Protein AF-A0A9X0GXD7-F1 (afdb_monomer)

pLDDT: mean 80.83, std 12.89, range [33.88, 95.25]

Mean predicted aligned error: 11.26 Å

Sequence (263 aa):
MSKICHYLRHIDLKAVYEQLQDYTPSWDFESPLANIQLQFRDNLAEYFDGIAEAVFDDLFGKGWEEFRPVDVAIEVGDFIENSLDELATKYAFEAGIFKEDPDEDTDADAGFLPRPDESVREVLDTFWNMTLTKTYDSADYWQLSGLLIYQYDYLCWLYDKGAFSEAFEMFEFIARTRCKIQNIISVGFDKKYSSAAASQRAKKAATQRHAPSNETKAKLLAEWDKDSGEYKSRADFCRVVGRISGIKERTLGEWIAKHEKSK

Organism: NCBI:txid264455

Foldseek 3Di:
DPQLAQLQLAFRQLQQLVQLVVDDPPDDCPRDRGLADSVCCVVLSVLLLVLLQLLCCLPPVDRSNVDRSSVSSNLSSLLLNLLQVQLLLVLCVQVVVDPDNDDPPDPPPSVLQDGSPDDLVSNLVSLVSSCVDVSLVVRALSSLSSVLSSLSSVLSVCVVVVVVVSNVSSVVSNVVSVVSNVVCVVVPCDPRRDSVVSNVSSVVSVCVVCVVVVVLLVVLLVCCVPCVVVAPHLLRSLVPVCVVSVHHSVVNSVSNVVVVVVD

Nearest PDB structures (foldseek):
  5hu6-assembly1_D  TM=1.612E-01  e=1.633E+00  Trypanosoma brucei brucei
  7ndo-assembly1_A  TM=1.989E-01  e=4.591E+00  Homo sapiens
  4x0j-assembly1_A  TM=1.600E-01  e=6.206E+00  Trypanosoma brucei brucei

Radius of gyration: 21.67 Å; Cα contacts (8 Å, |Δi|>4): 259; chains: 1; bounding box: 63×45×52 Å

Secondary structure (DSSP, 8-state):
---SSSS-SS--HHHHHHHGGG--TTT-TT---TT--GGGHHHHHHHHHHHHHHHHHHHHSS-GGGS-HHHHHHHHHHHHHHHHHHHHHHHHHHTTSSSS---TT-------SPPTTS-HHHHHHHHHHHTTSHHHHH--HHHHHHHHHHHHHHHHHHHHTT-HHHHHHHHHHHHHHHHHHHHHHHH---TTTSHHHHHHHHHHHHHHHTHHHHHHHHHHHHHHHHHGGGSSSHHHHHHHHHHHHT--HHHHHHHHHHHHHH-

Structure (mmCIF, N/CA/C/O backbone):
data_AF-A0A9X0GXD7-F1
#
_entry.id   AF-A0A9X0GXD7-F1
#
loop_
_atom_site.group_PDB
_atom_site.id
_atom_site.type_symbol
_atom_site.label_atom_id
_atom_site.label_alt_id
_atom_site.label_comp_id
_atom_site.label_asym_id
_atom_site.label_entity_id
_atom_site.label_seq_id
_atom_site.pdbx_PDB_ins_code
_atom_site.Cartn_x
_atom_site.Cartn_y
_atom_site.Cartn_z
_atom_site.occupancy
_atom_site.B_iso_or_equiv
_atom_site.auth_seq_id
_atom_site.auth_comp_id
_atom_site.auth_asym_id
_atom_site.auth_atom_id
_atom_site.pdbx_PDB_model_num
AT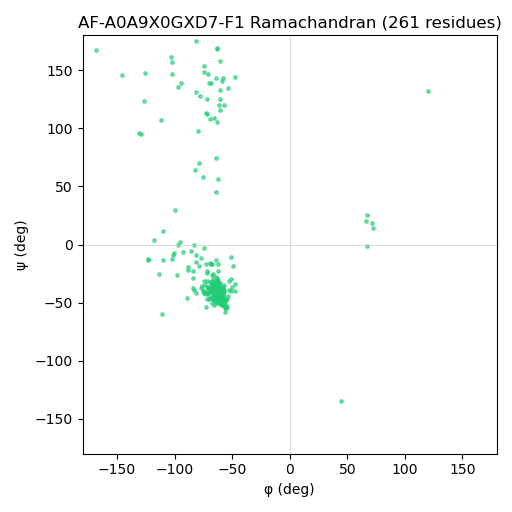OM 1 N N . MET A 1 1 ? -1.942 -19.552 -4.290 1.00 33.88 1 MET A N 1
ATOM 2 C CA . MET A 1 1 ? -1.532 -18.400 -5.117 1.00 33.88 1 MET A CA 1
ATOM 3 C C . MET A 1 1 ? -0.647 -17.533 -4.247 1.00 33.88 1 MET A C 1
ATOM 5 O O . MET A 1 1 ? -1.056 -17.255 -3.129 1.00 33.88 1 MET A O 1
ATOM 9 N N . SER A 1 2 ? 0.561 -17.193 -4.699 1.00 44.69 2 SER A N 1
ATOM 10 C CA . SER A 1 2 ? 1.332 -16.114 -4.066 1.00 44.69 2 SER A CA 1
ATOM 11 C C . SER A 1 2 ? 0.494 -14.843 -4.209 1.00 44.69 2 SER A C 1
ATOM 13 O O . SER A 1 2 ? -0.006 -14.564 -5.300 1.00 44.69 2 SER A O 1
ATOM 15 N N . LYS A 1 3 ? 0.210 -14.178 -3.087 1.00 63.19 3 LYS A N 1
ATOM 16 C CA . LYS A 1 3 ? -0.494 -12.897 -3.101 1.00 63.19 3 LYS A CA 1
ATOM 17 C C . LYS A 1 3 ? 0.445 -11.849 -3.688 1.00 63.19 3 LYS A C 1
ATOM 19 O O . LYS A 1 3 ? 1.630 -11.885 -3.383 1.00 63.19 3 LYS A O 1
ATOM 24 N N . ILE A 1 4 ? -0.096 -10.967 -4.526 1.00 80.38 4 ILE A N 1
ATOM 25 C CA . ILE A 1 4 ? 0.658 -9.865 -5.141 1.00 80.38 4 ILE A CA 1
ATOM 26 C C . ILE A 1 4 ? 1.118 -8.857 -4.081 1.00 80.38 4 ILE A C 1
ATOM 28 O O . ILE A 1 4 ? 2.198 -8.309 -4.209 1.00 80.38 4 ILE A O 1
ATOM 32 N N . CYS A 1 5 ? 0.315 -8.659 -3.034 1.00 84.00 5 CYS A N 1
ATOM 33 C CA . CYS A 1 5 ? 0.699 -7.937 -1.829 1.00 84.00 5 CYS A CA 1
ATOM 34 C C . CYS A 1 5 ? 0.422 -8.837 -0.616 1.00 84.00 5 CYS A C 1
ATOM 36 O O . CYS A 1 5 ? -0.710 -9.304 -0.444 1.00 84.00 5 CYS A O 1
ATOM 38 N N . HIS A 1 6 ? 1.426 -9.122 0.210 1.00 80.06 6 HIS A N 1
ATOM 39 C CA . HIS A 1 6 ? 1.310 -10.034 1.347 1.00 80.06 6 HIS A CA 1
ATOM 40 C C . HIS A 1 6 ? 0.488 -9.445 2.502 1.00 80.06 6 HIS A C 1
ATOM 42 O O . HIS A 1 6 ? -0.132 -10.209 3.249 1.00 80.06 6 HIS A O 1
ATOM 48 N N . TYR A 1 7 ? 0.409 -8.114 2.593 1.00 81.81 7 TYR A N 1
ATOM 49 C CA . TYR A 1 7 ? -0.438 -7.417 3.561 1.00 81.81 7 TYR A CA 1
ATOM 50 C C . TYR A 1 7 ? -1.925 -7.467 3.211 1.00 81.81 7 TYR A C 1
ATOM 52 O O . TYR A 1 7 ? -2.755 -7.574 4.114 1.00 81.81 7 TYR A O 1
ATOM 60 N N . LEU A 1 8 ? -2.289 -7.440 1.923 1.00 86.94 8 LEU A N 1
ATOM 61 C CA . LEU A 1 8 ? -3.698 -7.450 1.528 1.00 86.94 8 LEU A CA 1
ATOM 62 C C . LEU A 1 8 ? -4.316 -8.830 1.773 1.00 86.94 8 LEU A C 1
ATOM 64 O O . LEU A 1 8 ? -3.978 -9.856 1.163 1.00 86.94 8 LEU A O 1
ATOM 68 N N . ARG A 1 9 ? -5.240 -8.879 2.730 1.00 83.62 9 ARG A N 1
ATOM 69 C CA . ARG A 1 9 ? -5.941 -10.086 3.150 1.00 83.62 9 ARG A CA 1
ATOM 70 C C . ARG A 1 9 ? -7.100 -10.399 2.215 1.00 83.62 9 ARG A C 1
ATOM 72 O O . ARG A 1 9 ? -7.285 -11.580 1.901 1.00 83.62 9 ARG A O 1
ATOM 79 N N . HIS A 1 10 ? -7.843 -9.372 1.820 1.00 88.19 10 HIS A N 1
ATOM 80 C CA . HIS A 1 10 ? -9.121 -9.460 1.134 1.00 88.19 10 HIS A CA 1
ATOM 81 C C . HIS A 1 10 ? -9.016 -8.980 -0.312 1.00 88.19 10 HIS A C 1
ATOM 83 O O . HIS A 1 10 ? -9.270 -9.778 -1.206 1.00 88.19 10 HIS A O 1
ATOM 89 N N . ILE A 1 11 ? -8.631 -7.729 -0.544 1.00 91.75 11 ILE A N 1
ATOM 90 C CA . ILE A 1 11 ? -8.644 -7.045 -1.836 1.00 91.75 11 ILE A CA 1
ATOM 91 C C . ILE A 1 11 ? -7.737 -7.760 -2.844 1.00 91.75 11 ILE A C 1
ATOM 93 O O . ILE A 1 11 ? -6.526 -7.881 -2.649 1.00 91.75 11 ILE A O 1
ATOM 97 N N . ASP A 1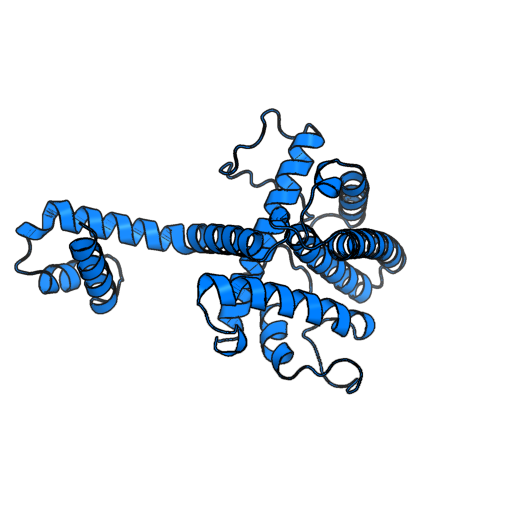 12 ? -8.325 -8.208 -3.955 1.00 90.88 12 ASP A N 1
ATOM 98 C CA . ASP A 1 12 ? -7.575 -8.731 -5.099 1.00 90.88 12 ASP A CA 1
ATOM 99 C C . ASP A 1 12 ? -7.024 -7.576 -5.942 1.00 90.88 12 ASP A C 1
ATOM 101 O O . ASP A 1 12 ? -7.716 -7.007 -6.787 1.00 90.88 12 ASP A O 1
ATOM 105 N N . LEU A 1 13 ? -5.751 -7.247 -5.718 1.00 91.31 13 LEU A N 1
ATOM 106 C CA . LEU A 1 13 ? -5.075 -6.140 -6.391 1.00 91.31 13 LEU A CA 1
ATOM 107 C C . LEU A 1 13 ? -4.991 -6.320 -7.915 1.00 91.31 13 LEU A C 1
ATOM 109 O O . LEU A 1 13 ? -5.041 -5.339 -8.652 1.00 91.31 13 LEU A O 1
ATOM 113 N N . LYS A 1 14 ? -4.921 -7.562 -8.416 1.00 91.56 14 LYS A N 1
ATOM 114 C CA . LYS A 1 14 ? -4.968 -7.812 -9.864 1.00 91.56 14 LYS A CA 1
ATOM 115 C C . LYS A 1 14 ? -6.340 -7.443 -10.412 1.00 91.56 14 LYS A C 1
ATOM 117 O O . LYS A 1 14 ? -6.421 -6.758 -11.426 1.00 91.56 14 LYS A O 1
ATOM 122 N N . ALA A 1 15 ? -7.398 -7.881 -9.731 1.00 92.56 15 ALA A N 1
ATOM 123 C CA . ALA A 1 15 ? -8.766 -7.569 -10.123 1.00 92.56 15 ALA A CA 1
ATOM 124 C C . ALA A 1 15 ? -9.070 -6.066 -10.023 1.00 92.56 15 ALA A C 1
ATOM 126 O O . ALA A 1 15 ? -9.827 -5.563 -10.847 1.00 92.56 15 ALA A O 1
ATOM 127 N N . VAL A 1 16 ? -8.461 -5.347 -9.067 1.00 94.75 16 VAL A N 1
ATOM 128 C CA . VAL A 1 16 ? -8.551 -3.878 -8.989 1.00 94.75 16 VAL A CA 1
ATOM 129 C C . VAL A 1 16 ? -8.076 -3.271 -10.303 1.00 94.75 16 VAL A C 1
ATOM 131 O O . VAL A 1 16 ? -8.864 -2.617 -10.972 1.00 94.75 16 VAL A O 1
ATOM 134 N N . TYR A 1 17 ? -6.842 -3.540 -10.732 1.00 93.88 17 TYR A N 1
ATOM 135 C CA . TYR A 1 17 ? -6.298 -2.927 -11.949 1.00 93.88 17 TYR A CA 1
ATOM 136 C C . TYR A 1 17 ? -6.891 -3.479 -13.253 1.00 93.88 17 TYR A C 1
ATOM 138 O O . TYR A 1 17 ? -6.780 -2.834 -14.289 1.00 93.88 17 TYR A O 1
ATOM 146 N N . GLU A 1 18 ? -7.545 -4.646 -13.230 1.00 92.56 18 GLU A N 1
ATOM 147 C CA . GLU A 1 18 ? -8.347 -5.130 -14.365 1.00 92.56 18 GLU A CA 1
ATOM 148 C C . GLU A 1 18 ? -9.656 -4.348 -14.539 1.00 92.56 18 GLU A C 1
ATOM 150 O O . GLU A 1 18 ? -10.217 -4.361 -15.630 1.00 92.56 18 GLU A O 1
ATOM 155 N N . GLN A 1 19 ? -10.151 -3.706 -13.478 1.00 93.06 19 GLN A N 1
ATOM 156 C CA . GLN A 1 19 ? -11.463 -3.050 -13.446 1.00 93.06 19 GLN A CA 1
ATOM 157 C C . GLN A 1 19 ? -11.364 -1.525 -13.319 1.00 93.06 19 GLN A C 1
ATOM 159 O O . GLN A 1 19 ? -12.269 -0.822 -13.753 1.00 93.06 19 GLN A O 1
ATOM 164 N N . LEU A 1 20 ? -10.271 -1.007 -12.751 1.00 91.56 20 LEU A N 1
ATOM 165 C CA . LEU A 1 20 ? -10.115 0.402 -12.387 1.00 91.56 20 LEU A CA 1
ATOM 166 C C . LEU A 1 20 ? -10.185 1.348 -13.592 1.00 91.56 20 LEU A C 1
ATOM 168 O O . LEU A 1 20 ? -10.782 2.410 -13.481 1.00 91.56 20 LEU A O 1
ATOM 172 N N . GLN A 1 21 ? -9.640 0.958 -14.748 1.00 86.50 21 GLN A N 1
ATOM 173 C CA . GLN A 1 21 ? -9.645 1.800 -15.953 1.00 86.50 21 GLN A CA 1
ATOM 174 C C . GLN A 1 21 ? -11.063 2.077 -16.482 1.00 86.50 21 GLN A C 1
ATOM 176 O O . GLN A 1 21 ? -11.338 3.163 -16.989 1.00 86.50 21 GLN A O 1
ATOM 181 N N . ASP A 1 22 ? -11.960 1.102 -16.342 1.00 86.69 22 ASP A N 1
ATOM 182 C CA . ASP A 1 22 ? -13.361 1.205 -16.760 1.00 86.69 22 ASP A CA 1
ATOM 183 C C . ASP A 1 22 ? -14.285 1.594 -15.586 1.00 86.69 22 ASP A C 1
ATOM 185 O O . ASP A 1 22 ? -15.505 1.721 -15.747 1.00 86.69 22 ASP A O 1
ATOM 189 N N . TYR A 1 23 ? -13.725 1.779 -14.386 1.00 85.56 23 TYR A N 1
ATOM 190 C CA . TYR A 1 23 ? -14.486 2.102 -13.190 1.00 85.56 23 TYR A CA 1
ATOM 191 C C . TYR A 1 23 ? -15.003 3.538 -13.264 1.00 85.56 23 TYR A C 1
ATOM 193 O O . TYR A 1 23 ? -14.245 4.492 -13.422 1.00 85.56 23 TYR A O 1
ATOM 201 N N . THR A 1 24 ? -16.318 3.704 -13.112 1.00 77.19 24 THR A N 1
ATOM 202 C CA . THR A 1 24 ? -16.956 5.024 -13.104 1.00 77.19 24 THR A CA 1
ATOM 203 C C . THR A 1 24 ? -17.489 5.324 -11.700 1.00 77.19 24 THR A C 1
ATOM 205 O O . THR A 1 24 ? -18.508 4.746 -11.307 1.00 77.19 24 THR A O 1
ATOM 208 N N . PRO A 1 25 ? -16.849 6.233 -10.938 1.00 71.00 25 PRO A N 1
ATOM 209 C CA . PRO A 1 25 ? -17.299 6.588 -9.597 1.00 71.00 25 PRO A CA 1
ATOM 210 C C . PRO A 1 25 ? -18.730 7.134 -9.615 1.00 71.00 25 PRO A C 1
ATOM 212 O O . PRO A 1 25 ? -19.084 7.932 -10.483 1.00 71.00 25 PRO A O 1
ATOM 215 N N . SER A 1 26 ? -19.544 6.779 -8.622 1.00 61.34 26 SER A N 1
ATOM 216 C CA . SER A 1 26 ? -20.851 7.391 -8.297 1.00 61.34 26 SER A CA 1
ATOM 217 C C . SER A 1 26 ? -22.058 7.255 -9.257 1.00 61.34 26 SER A C 1
ATOM 219 O O . SER A 1 26 ? -23.140 7.709 -8.878 1.00 61.34 26 SER A O 1
ATOM 221 N N . TRP A 1 27 ? -21.960 6.607 -10.428 1.00 55.47 27 TRP A N 1
ATOM 222 C CA . TRP A 1 27 ? -23.105 6.503 -11.371 1.00 55.47 27 TRP A CA 1
ATOM 223 C C . TRP A 1 27 ? -23.532 5.083 -11.754 1.00 55.47 27 TRP A C 1
ATOM 225 O O . TRP A 1 27 ? -24.636 4.912 -12.271 1.00 55.47 27 TRP A O 1
ATOM 235 N N . ASP A 1 28 ? -22.717 4.070 -11.460 1.00 62.47 28 ASP A N 1
ATOM 236 C CA . ASP A 1 28 ? -23.016 2.680 -11.795 1.00 62.47 28 ASP A CA 1
ATOM 237 C C . ASP A 1 28 ? -22.811 1.764 -10.581 1.00 62.47 28 ASP A C 1
ATOM 239 O O . ASP A 1 28 ? -21.704 1.320 -10.279 1.00 62.47 28 ASP A O 1
ATOM 243 N N . PHE A 1 29 ? -23.903 1.479 -9.864 1.00 64.50 29 PHE A N 1
ATOM 244 C CA . PHE A 1 29 ? -23.905 0.549 -8.729 1.00 64.50 29 PHE A CA 1
ATOM 245 C C . PHE A 1 29 ? -23.534 -0.888 -9.131 1.00 64.50 29 PHE A C 1
ATOM 247 O O . PHE A 1 29 ? -23.220 -1.701 -8.255 1.00 64.50 29 PHE A O 1
ATOM 254 N N . GLU A 1 30 ? -23.587 -1.209 -10.427 1.00 68.62 30 GLU A N 1
ATOM 255 C CA . GLU A 1 30 ? -23.275 -2.532 -10.955 1.00 68.62 30 GLU A CA 1
ATOM 256 C C . GLU A 1 30 ? -21.790 -2.694 -11.279 1.00 68.62 30 GLU A C 1
ATOM 258 O O . GLU A 1 30 ? -21.315 -3.828 -11.254 1.00 68.62 30 GLU A O 1
ATOM 263 N N . SER A 1 31 ? -21.044 -1.599 -11.493 1.00 71.81 31 SER A N 1
ATOM 264 C CA . SER A 1 31 ? -19.612 -1.655 -11.801 1.00 71.81 31 SER A CA 1
ATOM 265 C C . SER A 1 31 ? -18.824 -2.210 -10.601 1.00 71.81 31 SER A C 1
ATOM 267 O O . SER A 1 31 ? -18.748 -1.566 -9.541 1.00 71.81 31 SER A O 1
ATOM 269 N N . PRO A 1 32 ? -18.290 -3.443 -10.692 1.00 79.94 32 PRO A N 1
ATOM 270 C CA . PRO A 1 32 ? -17.505 -4.018 -9.615 1.00 79.94 32 PRO A CA 1
ATOM 271 C C . PRO A 1 32 ? -16.123 -3.355 -9.570 1.00 79.94 32 PRO A C 1
ATOM 273 O O . PRO A 1 32 ? -15.574 -2.971 -10.597 1.00 79.94 32 PRO A O 1
ATOM 276 N N . LEU A 1 33 ? -15.555 -3.256 -8.367 1.00 87.19 33 LEU A N 1
ATOM 277 C CA . LEU A 1 33 ? -14.141 -2.944 -8.177 1.00 87.19 33 LEU A CA 1
ATOM 278 C C . LEU A 1 33 ? -13.550 -3.984 -7.224 1.00 87.19 33 LEU A C 1
ATOM 280 O O . LEU A 1 33 ? -13.711 -3.905 -6.005 1.00 87.19 33 LEU A O 1
ATOM 284 N N . ALA A 1 34 ? -12.949 -5.015 -7.808 1.00 87.56 34 ALA A N 1
ATOM 285 C CA . ALA A 1 34 ? -12.538 -6.250 -7.161 1.00 87.56 34 ALA A CA 1
ATOM 286 C C . ALA A 1 34 ? -13.630 -6.792 -6.212 1.00 87.56 34 ALA A C 1
ATOM 288 O O . ALA A 1 34 ? -14.817 -6.834 -6.542 1.00 87.56 34 ALA A O 1
ATOM 289 N N . ASN A 1 35 ? -13.226 -7.209 -5.016 1.00 88.06 35 ASN A N 1
ATOM 290 C CA . ASN A 1 35 ? -14.087 -7.609 -3.909 1.00 88.06 35 ASN A CA 1
ATOM 291 C C . ASN A 1 35 ? -14.254 -6.500 -2.854 1.00 88.06 35 ASN A C 1
ATOM 293 O O . ASN A 1 35 ? -14.476 -6.785 -1.681 1.00 88.06 35 ASN A O 1
ATOM 297 N N . ILE A 1 36 ? -14.170 -5.233 -3.265 1.00 90.88 36 ILE A N 1
ATOM 298 C CA . ILE A 1 36 ? -14.385 -4.081 -2.386 1.00 90.88 36 ILE A CA 1
ATOM 299 C C . ILE A 1 36 ? -15.892 -3.823 -2.245 1.00 90.88 36 ILE A C 1
ATOM 301 O O . ILE A 1 36 ? -16.630 -3.759 -3.243 1.00 90.88 36 ILE A O 1
ATOM 305 N N . GLN A 1 37 ? -16.373 -3.651 -1.008 1.00 87.69 37 GLN A N 1
ATOM 306 C CA . GLN A 1 37 ? -17.774 -3.303 -0.766 1.00 87.69 37 GLN A CA 1
ATOM 307 C C . GLN A 1 37 ? -18.105 -1.930 -1.356 1.00 87.69 37 GLN A C 1
ATOM 309 O O . GLN A 1 37 ? -17.305 -0.998 -1.299 1.00 87.69 37 GLN A O 1
ATOM 314 N N . LEU A 1 38 ? -19.322 -1.805 -1.894 1.00 86.62 38 LEU A N 1
ATOM 315 C CA . LEU A 1 38 ? -19.800 -0.631 -2.629 1.00 86.62 38 LEU A CA 1
ATOM 316 C C . LEU A 1 38 ? -19.507 0.701 -1.918 1.00 86.62 38 LEU A C 1
ATOM 318 O O . LEU A 1 38 ? -19.118 1.661 -2.571 1.00 86.62 38 LEU A O 1
ATOM 322 N N . GLN A 1 39 ? -19.650 0.759 -0.590 1.00 86.12 39 GLN A N 1
ATOM 323 C CA . GLN A 1 39 ? -19.475 1.996 0.181 1.00 86.12 39 GLN A CA 1
ATOM 324 C C . GLN A 1 39 ? -18.018 2.487 0.226 1.00 86.12 39 GLN A C 1
ATOM 326 O O . GLN A 1 39 ? -17.768 3.631 0.604 1.00 86.12 39 GLN A O 1
ATOM 331 N N . PHE A 1 40 ? -17.054 1.629 -0.117 1.00 89.00 40 PHE A N 1
ATOM 332 C CA . PHE A 1 40 ? -15.622 1.912 -0.008 1.00 89.00 40 PHE A CA 1
ATOM 333 C C . PHE A 1 40 ? -14.934 2.085 -1.365 1.00 89.00 40 PHE A C 1
ATOM 335 O O . PHE A 1 40 ? -13.815 2.593 -1.397 1.00 89.00 40 PHE A O 1
ATOM 342 N N . ARG A 1 41 ? -15.596 1.708 -2.470 1.00 89.69 41 ARG A N 1
ATOM 343 C CA . ARG A 1 41 ? -14.993 1.655 -3.812 1.00 89.69 41 ARG A CA 1
ATOM 344 C C . ARG A 1 41 ? -14.437 2.993 -4.268 1.00 89.69 41 ARG A C 1
ATOM 346 O O . ARG A 1 41 ? -13.264 3.040 -4.594 1.00 89.69 41 ARG A O 1
ATOM 353 N N . ASP A 1 42 ? -15.228 4.063 -4.214 1.00 88.31 42 ASP A N 1
ATOM 354 C CA . ASP A 1 42 ? -14.788 5.387 -4.682 1.00 88.31 42 ASP A CA 1
ATOM 355 C C . ASP A 1 42 ? -13.541 5.871 -3.934 1.00 88.31 42 ASP A C 1
ATOM 357 O O . ASP A 1 42 ? -12.593 6.352 -4.545 1.00 88.31 42 ASP A O 1
ATOM 361 N N . ASN A 1 43 ? -13.511 5.671 -2.613 1.00 87.88 43 ASN A N 1
ATOM 362 C CA . ASN A 1 43 ? -12.358 6.061 -1.808 1.00 87.88 43 ASN A CA 1
ATOM 363 C C . ASN A 1 43 ? -11.122 5.234 -2.174 1.00 87.88 43 ASN A C 1
ATOM 365 O O . ASN A 1 43 ? -10.045 5.787 -2.341 1.00 87.88 43 ASN A O 1
ATOM 369 N N . LEU A 1 44 ? -11.259 3.910 -2.273 1.00 92.12 44 LEU A N 1
ATOM 370 C CA . LEU A 1 44 ? -10.136 3.033 -2.597 1.00 92.12 44 LEU A CA 1
ATOM 371 C C . LEU A 1 44 ? -9.641 3.217 -4.034 1.00 92.12 44 LEU A C 1
ATOM 373 O O . LEU A 1 44 ? -8.43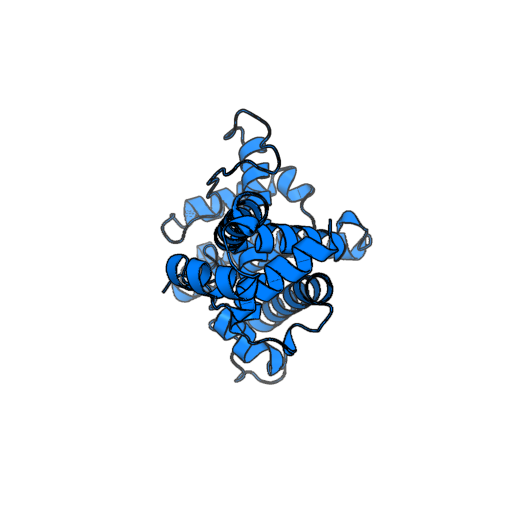5 3.164 -4.252 1.00 92.12 44 LEU A O 1
ATOM 377 N N . ALA A 1 45 ? -10.543 3.461 -4.987 1.00 92.56 45 ALA A N 1
ATOM 378 C CA . ALA A 1 45 ? -10.208 3.738 -6.379 1.00 92.56 45 ALA A CA 1
ATOM 379 C C . ALA A 1 45 ? -9.247 4.927 -6.486 1.00 92.56 45 ALA A C 1
ATOM 381 O O . ALA A 1 45 ? -8.208 4.800 -7.123 1.00 92.56 45 ALA A O 1
ATOM 382 N N . GLU A 1 46 ? -9.542 6.030 -5.788 1.00 90.81 46 GLU A N 1
ATOM 383 C CA . GLU A 1 46 ? -8.693 7.229 -5.764 1.00 90.81 46 GLU A CA 1
ATOM 384 C C . GLU A 1 46 ? -7.279 6.933 -5.231 1.00 90.81 46 GLU A C 1
ATOM 386 O O . GLU A 1 46 ? -6.291 7.382 -5.808 1.00 90.81 46 GLU A O 1
ATOM 391 N N . TYR A 1 47 ? -7.151 6.133 -4.165 1.00 92.50 47 TYR A N 1
ATOM 392 C CA . TYR A 1 47 ? -5.832 5.773 -3.628 1.00 92.50 47 TYR A CA 1
ATOM 393 C C . TYR A 1 47 ? -5.058 4.807 -4.531 1.00 92.50 47 TYR A C 1
ATOM 395 O O . TYR A 1 47 ? -3.841 4.946 -4.658 1.00 92.50 47 TYR A O 1
ATOM 403 N N . PHE A 1 48 ? -5.732 3.836 -5.156 1.00 94.69 48 PHE A N 1
ATOM 404 C CA . PHE A 1 48 ? -5.086 2.913 -6.092 1.00 94.69 48 PHE A CA 1
ATOM 405 C C . PHE A 1 48 ? -4.619 3.614 -7.365 1.0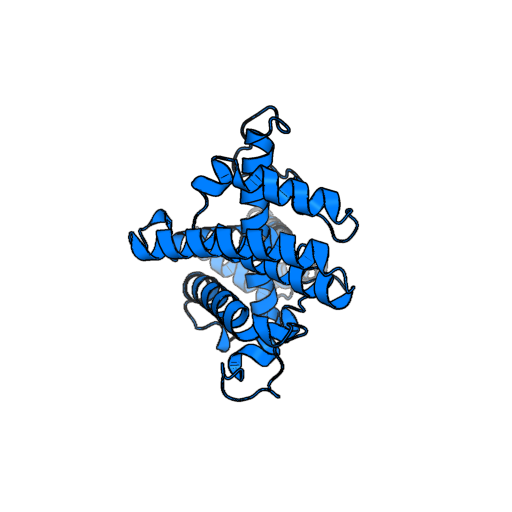0 94.69 48 PHE A C 1
ATOM 407 O O . PHE A 1 48 ? -3.522 3.312 -7.835 1.00 94.69 48 PHE A O 1
ATOM 414 N N . ASP A 1 49 ? -5.424 4.537 -7.889 1.00 92.75 49 ASP A N 1
ATOM 415 C CA . ASP A 1 49 ? -5.085 5.355 -9.050 1.00 92.75 49 ASP A CA 1
ATOM 416 C C . ASP A 1 49 ? -3.915 6.293 -8.729 1.00 92.75 49 ASP A C 1
ATOM 418 O O . ASP A 1 49 ? -2.875 6.226 -9.377 1.00 92.75 49 ASP A O 1
ATOM 422 N N . GLY A 1 50 ? -4.005 7.058 -7.634 1.00 90.25 50 GLY A N 1
ATOM 423 C CA . GLY A 1 50 ? -2.952 7.999 -7.247 1.00 90.25 50 GLY A CA 1
ATOM 424 C C . GLY A 1 50 ? -1.607 7.338 -6.921 1.00 90.25 50 GLY A C 1
ATOM 425 O O . GLY A 1 50 ? -0.553 7.902 -7.216 1.00 90.25 50 GLY A O 1
ATOM 426 N N . ILE A 1 51 ? -1.604 6.134 -6.330 1.00 92.06 51 ILE A N 1
ATOM 427 C CA . ILE A 1 51 ? -0.360 5.371 -6.142 1.00 92.06 51 ILE A CA 1
ATOM 428 C C . ILE A 1 51 ? 0.160 4.844 -7.483 1.00 92.06 51 ILE A C 1
ATOM 430 O O . ILE A 1 51 ? 1.363 4.926 -7.725 1.00 92.06 51 ILE A O 1
ATOM 434 N N . ALA A 1 52 ? -0.706 4.320 -8.354 1.00 92.12 52 ALA A N 1
ATOM 435 C CA . ALA A 1 52 ? -0.286 3.817 -9.659 1.00 92.12 52 ALA A CA 1
ATOM 436 C C . ALA A 1 52 ? 0.314 4.932 -10.528 1.00 92.12 52 ALA A C 1
ATOM 438 O O . ALA A 1 52 ? 1.403 4.744 -11.067 1.00 92.12 52 ALA A O 1
ATOM 439 N N . GLU A 1 53 ? -0.326 6.102 -10.586 1.00 90.25 53 GLU A N 1
ATOM 440 C CA . GLU A 1 53 ? 0.189 7.303 -11.254 1.00 90.25 53 GLU A CA 1
ATOM 441 C C . GLU A 1 53 ? 1.579 7.665 -10.713 1.00 90.25 53 GLU A C 1
ATOM 443 O O . GLU A 1 53 ? 2.553 7.701 -11.465 1.00 90.25 53 GLU A O 1
ATOM 448 N N . ALA A 1 54 ? 1.718 7.809 -9.391 1.00 86.12 54 ALA A N 1
ATOM 449 C CA . ALA A 1 54 ? 2.988 8.184 -8.772 1.00 86.12 54 ALA A CA 1
ATOM 450 C C . ALA A 1 54 ? 4.113 7.159 -8.995 1.00 86.12 54 ALA A C 1
ATOM 452 O O . ALA A 1 54 ? 5.279 7.529 -9.146 1.00 86.12 54 ALA A O 1
ATOM 453 N N . VAL A 1 55 ? 3.785 5.866 -9.003 1.00 86.69 55 VAL A N 1
ATOM 454 C CA . VAL A 1 55 ? 4.749 4.786 -9.238 1.00 86.69 55 VAL A CA 1
ATOM 455 C C . VAL A 1 55 ? 5.178 4.754 -10.706 1.00 86.69 55 VAL A C 1
ATOM 457 O O . VAL A 1 55 ? 6.375 4.672 -10.990 1.00 86.69 55 VAL A O 1
ATOM 460 N N . PHE A 1 56 ? 4.236 4.823 -11.648 1.00 86.25 56 PHE A N 1
ATOM 461 C CA . PHE A 1 56 ? 4.513 4.576 -13.063 1.00 86.25 56 PHE A CA 1
ATOM 462 C C . PHE A 1 56 ? 5.048 5.790 -13.818 1.00 86.25 56 PHE A C 1
ATOM 464 O O . PHE A 1 56 ? 5.975 5.625 -14.623 1.00 86.25 56 PHE A O 1
ATOM 471 N N . ASP A 1 57 ? 4.559 6.993 -13.517 1.00 82.62 57 ASP A N 1
ATOM 472 C CA . ASP A 1 57 ? 5.074 8.216 -14.134 1.00 82.62 57 ASP A CA 1
ATOM 473 C C . ASP A 1 57 ? 6.571 8.371 -13.855 1.00 82.62 57 ASP A C 1
ATOM 475 O O . ASP A 1 57 ? 7.363 8.633 -14.764 1.00 82.62 57 A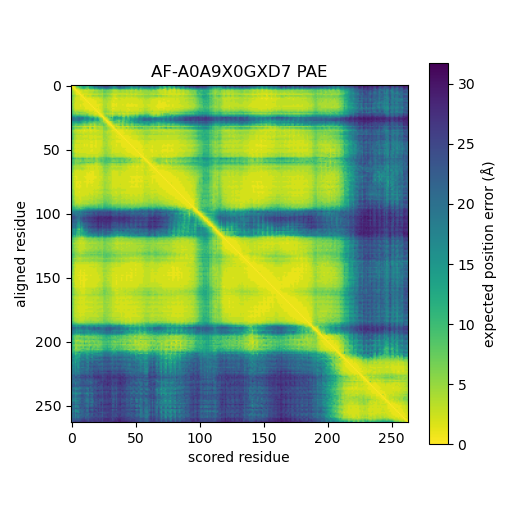SP A O 1
ATOM 479 N N . ASP A 1 58 ? 6.990 8.104 -12.618 1.00 72.25 58 ASP A N 1
ATOM 480 C CA . ASP A 1 58 ? 8.378 8.286 -12.208 1.00 72.25 58 ASP A CA 1
ATOM 481 C C . ASP A 1 58 ? 9.296 7.092 -12.540 1.00 72.25 58 ASP A C 1
ATOM 483 O O . ASP A 1 58 ? 10.508 7.283 -12.719 1.00 72.25 58 ASP A O 1
ATOM 487 N N . LEU A 1 59 ? 8.779 5.856 -12.601 1.00 73.06 59 LEU A N 1
ATOM 488 C CA . LEU A 1 59 ? 9.577 4.675 -12.968 1.00 73.06 59 LEU A CA 1
ATOM 489 C C . LEU A 1 59 ? 9.720 4.497 -14.481 1.00 73.06 59 LEU A C 1
ATOM 491 O O . LEU A 1 59 ? 10.794 4.106 -14.953 1.00 73.06 59 LEU A O 1
ATOM 495 N N . PHE A 1 60 ? 8.653 4.755 -15.238 1.00 74.75 60 PHE A N 1
ATOM 496 C CA . PHE A 1 60 ? 8.566 4.388 -16.651 1.00 74.75 60 PHE A CA 1
ATOM 497 C C . PHE A 1 60 ? 8.283 5.568 -17.587 1.00 74.75 60 PHE A C 1
ATOM 499 O O . PHE A 1 60 ? 8.454 5.411 -18.800 1.00 74.75 60 PHE A O 1
ATOM 506 N N . GLY A 1 61 ? 7.901 6.740 -17.061 1.00 78.44 61 GLY A N 1
ATOM 507 C CA . GLY A 1 61 ? 7.602 7.931 -17.865 1.00 78.44 61 GLY A CA 1
ATOM 508 C C . GLY A 1 61 ? 6.351 7.780 -18.733 1.00 78.44 61 GLY A C 1
ATOM 509 O O . GLY A 1 61 ? 6.283 8.376 -19.810 1.00 78.44 61 GLY A O 1
ATOM 510 N N . LYS A 1 62 ? 5.425 6.912 -18.316 1.00 85.38 62 LYS A N 1
ATOM 511 C CA . LYS A 1 62 ? 4.198 6.527 -19.019 1.00 85.38 62 LYS A CA 1
ATOM 512 C C . LYS A 1 62 ? 3.102 6.276 -17.990 1.00 85.38 62 LYS A C 1
ATOM 514 O O . LYS A 1 62 ? 3.407 5.694 -16.950 1.00 85.38 62 LYS A O 1
ATOM 519 N N . GLY A 1 63 ? 1.862 6.605 -18.349 1.00 86.69 63 GLY A N 1
ATOM 520 C CA . GLY A 1 63 ? 0.691 6.282 -17.536 1.00 86.69 63 GLY A CA 1
ATOM 521 C C . GLY A 1 63 ? 0.577 4.778 -17.298 1.00 86.69 63 GLY A C 1
ATOM 522 O O . GLY A 1 63 ? 0.923 3.962 -18.166 1.00 86.69 63 GLY A O 1
ATOM 523 N N . TRP A 1 64 ? 0.127 4.407 -16.102 1.00 90.75 64 TRP A N 1
ATOM 524 C CA . TRP A 1 64 ? 0.023 3.014 -15.673 1.00 90.75 64 TRP A CA 1
ATOM 525 C C . TRP A 1 64 ? -0.960 2.208 -16.543 1.00 90.75 64 TRP A C 1
ATOM 527 O O . TRP A 1 64 ? -0.807 0.996 -16.693 1.00 90.75 64 TRP A O 1
ATOM 537 N N . GLU A 1 65 ? -1.903 2.879 -17.203 1.00 91.88 65 GLU A N 1
ATOM 538 C CA . GLU A 1 65 ? -2.907 2.313 -18.107 1.00 91.88 65 GLU A CA 1
ATOM 539 C C . GLU A 1 65 ? -2.305 1.741 -19.402 1.00 91.88 65 GLU A C 1
ATOM 541 O O . GLU A 1 65 ? -2.950 0.961 -20.105 1.00 91.88 65 GLU A O 1
ATOM 546 N N . GLU A 1 66 ? -1.059 2.096 -19.739 1.00 90.12 66 GLU A N 1
ATOM 547 C CA . GLU A 1 66 ? -0.338 1.487 -20.865 1.00 90.12 66 GLU A CA 1
ATOM 548 C C . GLU A 1 66 ? 0.205 0.083 -20.545 1.00 90.12 66 GLU A C 1
ATOM 550 O O . GLU A 1 66 ? 0.680 -0.627 -21.442 1.00 90.12 66 GLU A O 1
ATOM 555 N N . PHE A 1 67 ? 0.178 -0.322 -19.275 1.00 89.31 67 PHE A N 1
ATOM 556 C CA . PHE A 1 67 ? 0.770 -1.565 -18.797 1.00 89.31 67 PHE A CA 1
ATOM 557 C C . PHE A 1 67 ? -0.293 -2.634 -18.558 1.00 89.31 67 PHE A C 1
ATOM 559 O O . PHE A 1 67 ? -1.489 -2.373 -18.450 1.00 89.31 67 PHE A O 1
ATOM 566 N N . ARG A 1 68 ? 0.137 -3.899 -18.494 1.00 87.88 68 ARG A N 1
ATOM 567 C CA . ARG A 1 68 ? -0.800 -4.983 -18.181 1.00 87.88 68 ARG A CA 1
ATOM 568 C C . ARG A 1 68 ? -1.240 -4.828 -16.721 1.00 87.88 68 ARG A C 1
ATOM 570 O O . ARG A 1 68 ? -0.362 -4.649 -15.878 1.00 87.88 68 ARG A O 1
ATOM 577 N N . PRO A 1 69 ? -2.525 -5.038 -16.386 1.00 90.19 69 PRO A N 1
ATOM 578 C CA . PRO A 1 69 ? -3.025 -4.916 -15.014 1.00 90.19 69 PRO A CA 1
ATOM 579 C C . PRO A 1 69 ? -2.218 -5.684 -13.966 1.00 90.19 69 PRO A C 1
ATOM 581 O O . PRO A 1 69 ? -2.004 -5.208 -12.859 1.00 90.19 69 PRO A O 1
ATOM 584 N N . VAL A 1 70 ? -1.719 -6.870 -14.326 1.00 87.00 70 VAL A N 1
ATOM 585 C CA . VAL A 1 70 ? -0.868 -7.669 -13.436 1.00 87.00 70 VAL A CA 1
ATOM 586 C C . VAL A 1 70 ? 0.478 -7.004 -13.145 1.00 87.00 70 VAL A C 1
ATOM 588 O O . VAL A 1 70 ? 0.966 -7.130 -12.033 1.00 87.00 70 VAL A O 1
ATOM 591 N N . ASP A 1 71 ? 1.073 -6.297 -14.109 1.00 86.19 71 ASP A N 1
ATOM 592 C CA . ASP A 1 71 ? 2.345 -5.600 -13.902 1.00 86.19 71 ASP A CA 1
ATOM 593 C C . ASP A 1 71 ? 2.126 -4.384 -12.990 1.00 86.19 71 ASP A C 1
ATOM 595 O O . ASP A 1 71 ? 2.892 -4.181 -12.054 1.00 86.19 71 ASP A O 1
ATOM 599 N N . VAL A 1 72 ? 1.026 -3.647 -13.195 1.00 89.31 72 VAL A N 1
ATOM 600 C CA . VAL A 1 72 ? 0.613 -2.532 -12.323 1.00 89.31 72 VAL A CA 1
ATOM 601 C C . VAL A 1 72 ? 0.364 -3.011 -10.899 1.00 89.31 72 VAL A C 1
ATOM 603 O O . VAL A 1 72 ? 0.916 -2.453 -9.954 1.00 89.31 72 VAL A O 1
ATOM 606 N N . ALA A 1 73 ? -0.394 -4.098 -10.747 1.00 90.44 73 ALA A N 1
ATOM 607 C CA . ALA A 1 73 ? -0.678 -4.688 -9.449 1.00 90.44 73 ALA A CA 1
ATOM 608 C C . ALA A 1 73 ? 0.598 -5.086 -8.697 1.00 90.44 73 ALA A C 1
ATOM 610 O O . ALA A 1 73 ? 0.650 -4.900 -7.488 1.00 90.44 73 ALA A O 1
ATOM 611 N N . ILE A 1 74 ? 1.618 -5.620 -9.379 1.00 85.88 74 ILE A N 1
ATOM 612 C CA . ILE A 1 74 ? 2.885 -5.987 -8.731 1.00 85.88 74 ILE A CA 1
ATOM 613 C C . ILE A 1 74 ? 3.623 -4.735 -8.249 1.00 85.88 74 ILE A C 1
ATOM 615 O O . ILE A 1 74 ? 3.980 -4.678 -7.079 1.00 85.88 74 ILE A O 1
ATOM 619 N N . GLU A 1 75 ? 3.815 -3.720 -9.097 1.00 87.88 75 GLU A N 1
ATOM 620 C CA . GLU A 1 75 ? 4.555 -2.515 -8.683 1.00 87.88 75 GLU A CA 1
ATOM 621 C C . GLU A 1 75 ? 3.851 -1.764 -7.547 1.00 87.88 75 GLU A C 1
ATOM 623 O O . GLU A 1 75 ? 4.493 -1.311 -6.599 1.00 87.88 75 GLU A O 1
ATOM 628 N N . VAL A 1 76 ? 2.522 -1.655 -7.612 1.00 91.31 76 VAL A N 1
ATOM 629 C CA . VAL A 1 76 ? 1.744 -1.024 -6.540 1.00 91.31 76 VAL A CA 1
ATOM 630 C C . VAL A 1 76 ? 1.707 -1.903 -5.290 1.00 91.31 76 VAL A C 1
ATOM 632 O O . VAL A 1 76 ? 1.786 -1.386 -4.178 1.00 91.31 76 VAL A O 1
ATOM 635 N N . GLY A 1 77 ? 1.636 -3.224 -5.451 1.00 90.69 77 GLY A N 1
ATOM 636 C CA . GLY A 1 77 ? 1.727 -4.176 -4.349 1.00 90.69 77 GLY A CA 1
ATOM 637 C C . GLY A 1 77 ? 3.025 -3.993 -3.572 1.00 90.69 77 GLY A C 1
ATOM 638 O O . GLY A 1 77 ? 2.978 -3.735 -2.371 1.00 90.69 77 GLY A O 1
ATOM 639 N N . ASP A 1 78 ? 4.162 -4.012 -4.268 1.00 85.44 78 ASP A N 1
ATOM 640 C CA . ASP A 1 78 ? 5.479 -3.828 -3.655 1.00 85.44 78 ASP A CA 1
ATOM 641 C C . ASP A 1 78 ? 5.619 -2.437 -3.013 1.00 85.44 78 ASP A C 1
ATOM 643 O O . ASP A 1 78 ? 6.246 -2.282 -1.962 1.00 85.44 78 ASP A O 1
ATOM 647 N N . PHE A 1 79 ? 5.038 -1.402 -3.626 1.00 89.12 79 PHE A N 1
ATOM 648 C CA . PHE A 1 79 ? 5.020 -0.057 -3.056 1.00 89.12 79 PHE A CA 1
ATOM 649 C C . PHE A 1 79 ? 4.266 0.000 -1.723 1.00 89.12 79 PHE A C 1
ATOM 651 O O . PHE A 1 79 ? 4.739 0.627 -0.768 1.00 89.12 79 PHE A O 1
ATOM 658 N N . ILE A 1 80 ? 3.093 -0.637 -1.663 1.00 90.62 80 ILE A N 1
ATOM 659 C CA . ILE A 1 80 ? 2.283 -0.731 -0.447 1.00 90.62 80 ILE A CA 1
ATOM 660 C C . ILE A 1 80 ? 3.074 -1.484 0.622 1.00 90.62 80 ILE A C 1
ATOM 662 O O . ILE A 1 80 ? 3.188 -0.980 1.735 1.00 90.62 80 ILE A O 1
ATOM 666 N N . GLU A 1 81 ? 3.673 -2.627 0.282 1.00 87.25 81 GLU A N 1
ATOM 667 C CA . GLU A 1 81 ? 4.502 -3.411 1.206 1.00 87.25 81 GLU A CA 1
ATOM 668 C C . GLU A 1 81 ? 5.632 -2.582 1.805 1.00 87.25 81 GLU A C 1
ATOM 670 O O . GLU A 1 81 ? 5.679 -2.405 3.016 1.00 87.25 81 GLU A O 1
ATOM 675 N N . ASN A 1 82 ? 6.457 -1.953 0.969 1.00 84.56 82 ASN A N 1
ATOM 676 C CA . ASN A 1 82 ? 7.584 -1.154 1.445 1.00 84.56 82 ASN A CA 1
ATOM 677 C C . ASN A 1 82 ? 7.145 0.041 2.302 1.00 84.56 82 ASN A C 1
ATOM 679 O O . ASN A 1 82 ? 7.779 0.370 3.304 1.00 84.56 82 ASN A O 1
ATOM 683 N N . SER A 1 83 ? 6.043 0.695 1.931 1.00 86.50 83 SER A N 1
ATOM 684 C CA . SER A 1 83 ? 5.484 1.805 2.709 1.00 86.50 83 SER A CA 1
ATOM 685 C C . SER A 1 83 ? 5.046 1.359 4.104 1.00 86.50 83 SER A C 1
ATOM 687 O O . SER A 1 83 ? 5.243 2.085 5.084 1.00 86.50 83 SER A O 1
ATOM 689 N N . LEU A 1 84 ? 4.457 0.168 4.189 1.00 86.75 84 LEU A N 1
ATOM 690 C CA . LEU A 1 84 ? 4.004 -0.438 5.429 1.00 86.75 84 LEU A CA 1
ATOM 691 C C . LEU A 1 84 ? 5.166 -0.973 6.272 1.00 86.75 84 LEU A C 1
ATOM 693 O O . LEU A 1 84 ? 5.177 -0.732 7.476 1.00 86.75 84 LEU A O 1
ATOM 697 N N . ASP A 1 85 ? 6.167 -1.591 5.650 1.00 83.06 85 ASP A N 1
ATOM 698 C CA . ASP A 1 85 ? 7.382 -2.084 6.304 1.00 83.06 85 ASP A CA 1
ATOM 699 C C . ASP A 1 85 ? 8.186 -0.939 6.928 1.00 83.06 85 ASP A C 1
ATOM 701 O O . ASP A 1 85 ? 8.635 -1.035 8.071 1.00 83.06 85 ASP A O 1
ATOM 705 N N . GLU A 1 86 ? 8.312 0.194 6.230 1.00 82.12 86 GLU A N 1
ATOM 706 C CA . GLU A 1 86 ? 8.944 1.396 6.783 1.00 82.12 86 GLU A CA 1
ATOM 707 C C . GLU A 1 86 ? 8.201 1.922 8.020 1.00 82.12 86 GLU A C 1
ATOM 709 O O . GLU A 1 86 ? 8.833 2.328 8.999 1.00 82.12 86 GLU A O 1
ATOM 714 N N . LEU A 1 87 ? 6.862 1.956 7.979 1.00 85.31 87 LEU A N 1
ATOM 715 C CA . LEU A 1 87 ? 6.047 2.386 9.121 1.00 85.31 87 LEU A CA 1
ATOM 716 C C . LEU A 1 87 ? 6.184 1.411 10.292 1.00 85.31 87 LEU A C 1
ATOM 718 O O . LEU A 1 87 ? 6.413 1.839 11.423 1.00 85.31 87 LEU A O 1
ATOM 722 N N . ALA A 1 88 ? 6.077 0.115 10.014 1.00 80.50 88 ALA A N 1
ATOM 723 C CA . ALA A 1 88 ? 6.228 -0.966 10.976 1.00 80.50 88 ALA A CA 1
ATOM 724 C C . ALA A 1 88 ? 7.583 -0.912 11.687 1.00 80.50 88 ALA A C 1
ATOM 726 O O . ALA A 1 88 ? 7.649 -0.957 12.915 1.00 80.50 88 ALA A O 1
ATOM 727 N N . THR A 1 89 ? 8.655 -0.754 10.917 1.00 79.31 89 THR A N 1
ATOM 728 C CA . THR A 1 89 ? 10.032 -0.722 11.411 1.00 79.31 89 THR A CA 1
ATOM 729 C C . THR A 1 89 ? 10.270 0.471 12.340 1.00 79.31 89 THR A C 1
ATOM 731 O O . THR A 1 89 ? 10.755 0.300 13.461 1.00 79.31 89 THR A O 1
ATOM 734 N N . LYS A 1 90 ? 9.845 1.675 11.928 1.00 82.56 90 LYS A N 1
ATOM 735 C CA . LYS A 1 90 ? 9.947 2.891 12.756 1.00 82.56 90 LYS A CA 1
ATOM 736 C C . LYS A 1 90 ? 9.107 2.792 14.027 1.00 82.56 90 LYS A C 1
ATOM 738 O O . LYS A 1 90 ? 9.585 3.126 15.111 1.00 82.56 90 LYS A O 1
ATOM 743 N N . TYR A 1 91 ? 7.885 2.271 13.915 1.00 82.44 91 TYR A N 1
ATOM 744 C CA . TYR A 1 91 ? 7.022 2.056 15.070 1.00 82.44 91 TYR A CA 1
ATOM 745 C C . TYR A 1 91 ? 7.657 1.073 16.059 1.00 82.44 91 TYR A C 1
ATOM 747 O O . TYR A 1 91 ? 7.696 1.343 17.257 1.00 82.44 91 TYR A O 1
ATOM 755 N N . ALA A 1 92 ? 8.170 -0.061 15.577 1.00 75.88 92 ALA A N 1
ATOM 756 C CA . ALA A 1 92 ? 8.763 -1.090 16.421 1.00 75.88 92 ALA A CA 1
ATOM 757 C C . ALA A 1 92 ? 10.008 -0.574 17.159 1.00 75.88 92 ALA A C 1
ATOM 759 O O . ALA A 1 92 ? 10.229 -0.918 18.324 1.00 75.88 92 ALA A O 1
ATOM 760 N N . PHE A 1 93 ? 10.785 0.299 16.519 1.00 77.31 93 PHE A N 1
ATOM 761 C CA . PHE A 1 93 ? 11.863 1.023 17.181 1.00 77.31 93 PHE A CA 1
ATOM 762 C C . PHE A 1 93 ? 11.338 1.952 18.289 1.00 77.31 93 PHE A C 1
ATOM 764 O O . PHE A 1 93 ? 11.788 1.861 19.431 1.00 77.31 93 PHE A O 1
ATOM 771 N N . GLU A 1 94 ? 10.332 2.786 18.008 1.00 80.56 94 GLU A N 1
ATOM 772 C CA . GLU A 1 94 ? 9.729 3.679 19.014 1.00 80.56 94 GLU A CA 1
ATOM 773 C C . GLU A 1 94 ? 9.070 2.929 20.181 1.00 80.56 94 GLU A C 1
ATOM 775 O O . GLU A 1 94 ? 9.114 3.389 21.324 1.00 80.56 94 GLU A O 1
ATOM 780 N N . ALA A 1 95 ? 8.495 1.758 19.913 1.00 75.50 95 ALA A N 1
ATOM 781 C CA . ALA A 1 95 ? 7.909 0.872 20.911 1.00 75.50 95 ALA A CA 1
ATOM 782 C C . ALA A 1 95 ? 8.965 0.123 21.753 1.00 75.50 95 ALA A C 1
ATOM 784 O O . ALA A 1 95 ? 8.604 -0.615 22.671 1.00 75.50 95 ALA A O 1
ATOM 785 N N . GLY A 1 96 ? 10.261 0.295 21.462 1.00 72.94 96 GLY A N 1
ATOM 786 C CA . GLY A 1 96 ? 11.363 -0.366 22.164 1.00 72.94 96 GLY A CA 1
ATOM 787 C C . GLY A 1 96 ? 11.482 -1.863 21.867 1.00 72.94 96 GLY A C 1
ATOM 788 O O . GLY A 1 96 ? 12.103 -2.594 22.641 1.00 72.94 96 GLY A O 1
ATOM 789 N N . ILE A 1 97 ? 10.873 -2.329 20.770 1.00 68.31 97 ILE A N 1
ATOM 790 C CA . ILE A 1 97 ? 10.956 -3.719 20.303 1.00 68.31 97 ILE A CA 1
ATOM 791 C C . ILE A 1 97 ? 12.331 -3.959 19.664 1.00 68.31 97 ILE A C 1
ATOM 793 O O . ILE A 1 97 ? 12.965 -4.983 19.927 1.00 68.31 97 ILE A O 1
ATOM 797 N N . PHE A 1 98 ? 12.833 -2.984 18.901 1.00 59.16 98 PHE A N 1
ATOM 798 C CA . PHE A 1 98 ? 14.210 -2.967 18.406 1.00 59.16 98 PHE A CA 1
ATOM 799 C C . PHE A 1 98 ? 15.131 -2.167 19.338 1.00 59.16 98 PHE A C 1
ATOM 801 O O . PHE A 1 98 ? 14.750 -1.130 19.875 1.00 59.16 98 PHE A O 1
ATOM 808 N N . LYS A 1 99 ? 16.349 -2.683 19.568 1.00 51.91 99 LYS A N 1
ATOM 809 C CA . LYS A 1 99 ? 17.349 -2.081 20.477 1.00 51.91 99 LYS A CA 1
ATOM 810 C C . LYS A 1 99 ? 18.263 -1.055 19.804 1.00 51.91 99 LYS A C 1
ATOM 812 O O . LYS A 1 99 ? 18.887 -0.267 20.509 1.00 51.91 99 LYS A O 1
ATOM 817 N N . GLU A 1 100 ? 18.353 -1.088 18.482 1.00 54.81 100 GLU A N 1
ATOM 818 C CA . GLU A 1 100 ? 19.164 -0.189 17.660 1.00 54.81 100 GLU A CA 1
ATOM 819 C C . GLU A 1 100 ? 18.250 0.448 16.611 1.00 54.81 100 GLU A C 1
ATOM 821 O O . GLU A 1 100 ? 17.257 -0.171 16.223 1.00 54.81 100 GLU A O 1
ATOM 826 N N . ASP A 1 101 ? 18.551 1.694 16.230 1.00 53.50 101 ASP A N 1
ATOM 827 C CA . ASP A 1 101 ? 17.836 2.394 15.158 1.00 53.50 101 ASP A CA 1
ATOM 828 C C . ASP A 1 101 ? 18.039 1.570 13.883 1.00 53.50 101 ASP A C 1
ATOM 830 O O . ASP A 1 101 ? 19.195 1.346 13.506 1.00 53.50 101 ASP A O 1
ATOM 834 N N . PRO A 1 102 ? 16.976 1.006 13.291 1.00 53.12 102 PRO A N 1
ATOM 835 C CA . PRO A 1 102 ? 17.119 0.217 12.086 1.00 53.12 102 PRO A CA 1
ATOM 836 C C . PRO A 1 102 ? 17.638 1.140 10.980 1.00 53.12 102 PRO A C 1
ATOM 838 O O . PRO A 1 102 ? 16.894 1.966 10.452 1.00 53.12 102 PRO A O 1
ATOM 841 N N . ASP A 1 103 ? 18.922 1.005 10.624 1.00 51.81 103 ASP A N 1
ATOM 842 C CA . ASP A 1 103 ? 19.443 1.551 9.370 1.00 51.81 103 ASP A CA 1
ATOM 843 C C . ASP A 1 103 ? 18.477 1.145 8.240 1.00 51.81 103 ASP A C 1
ATOM 845 O O . ASP A 1 103 ? 17.936 0.032 8.268 1.00 51.81 103 ASP A O 1
ATOM 849 N N . GLU A 1 104 ? 18.269 2.023 7.245 1.00 49.38 104 GLU A N 1
ATOM 850 C CA . GLU A 1 104 ? 17.302 1.865 6.133 1.00 49.38 104 GLU A CA 1
ATOM 851 C C . GLU A 1 104 ? 17.389 0.512 5.378 1.00 49.38 104 GLU A C 1
ATOM 853 O O . GLU A 1 104 ? 16.484 0.194 4.600 1.00 49.38 104 GLU A O 1
ATOM 858 N N . ASP A 1 105 ? 18.440 -0.278 5.625 1.00 44.94 105 ASP A N 1
ATOM 859 C CA . ASP A 1 105 ? 18.787 -1.567 5.017 1.00 44.94 105 ASP A CA 1
ATOM 860 C C . ASP A 1 105 ? 18.656 -2.784 5.959 1.00 44.94 105 ASP A C 1
ATOM 862 O O . ASP A 1 105 ? 19.129 -3.875 5.635 1.00 44.94 105 ASP A O 1
ATOM 866 N N . THR A 1 106 ? 18.044 -2.649 7.139 1.00 44.91 106 THR A N 1
ATOM 867 C CA . THR A 1 106 ? 17.771 -3.831 7.971 1.00 44.91 106 THR A CA 1
ATOM 868 C C . THR A 1 106 ? 16.633 -4.655 7.363 1.00 44.91 106 THR A C 1
ATOM 870 O O . THR A 1 106 ? 15.480 -4.234 7.380 1.00 44.91 106 THR A O 1
ATOM 873 N N . ASP A 1 107 ? 16.961 -5.867 6.890 1.00 39.94 107 ASP A N 1
ATOM 874 C CA . ASP A 1 107 ? 16.043 -6.987 6.587 1.00 39.94 107 ASP A CA 1
ATOM 875 C C . ASP A 1 107 ? 15.338 -7.485 7.869 1.00 39.94 107 ASP A C 1
ATOM 877 O O . ASP A 1 107 ? 15.283 -8.680 8.182 1.00 39.94 107 ASP A O 1
ATOM 881 N N . ALA A 1 108 ? 14.849 -6.562 8.694 1.00 42.59 108 ALA A N 1
ATOM 882 C CA . ALA A 1 108 ? 13.971 -6.917 9.774 1.00 42.59 108 ALA A CA 1
ATOM 883 C C . ALA A 1 108 ? 12.666 -7.353 9.110 1.00 42.59 108 ALA A C 1
ATOM 885 O O . ALA A 1 108 ? 11.907 -6.526 8.614 1.00 42.59 108 ALA A O 1
ATOM 886 N N . ASP A 1 109 ? 12.395 -8.660 9.146 1.00 45.75 109 ASP A N 1
ATOM 887 C CA . ASP A 1 109 ? 11.044 -9.225 9.080 1.00 45.75 109 ASP A CA 1
ATOM 888 C C . ASP A 1 109 ? 10.253 -8.737 10.312 1.00 45.75 109 ASP A C 1
ATOM 890 O O . ASP A 1 109 ? 9.790 -9.505 11.157 1.00 45.75 109 ASP A O 1
ATOM 894 N N . ALA 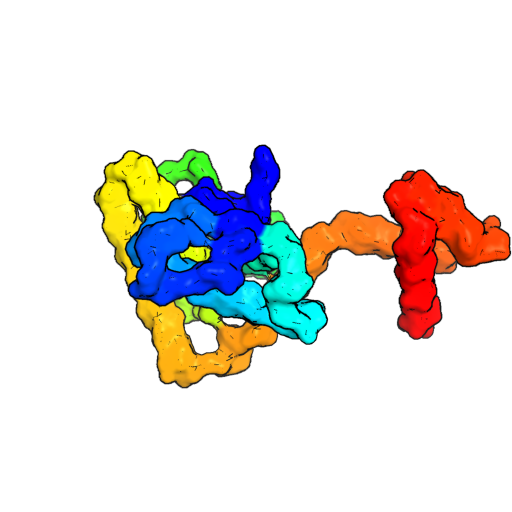A 1 110 ? 10.172 -7.414 10.464 1.00 45.44 110 ALA A N 1
ATOM 895 C CA . ALA A 1 110 ? 9.368 -6.685 11.415 1.00 45.44 110 ALA A CA 1
ATOM 896 C C . ALA A 1 110 ? 7.933 -6.736 10.896 1.00 45.44 110 ALA A C 1
ATOM 898 O O . ALA A 1 110 ? 7.331 -5.705 10.613 1.00 45.44 110 ALA A O 1
ATOM 899 N N . GLY A 1 111 ? 7.414 -7.955 10.713 1.00 46.72 111 GLY A N 1
ATOM 900 C CA . GLY A 1 111 ? 6.041 -8.244 10.326 1.00 46.72 111 GLY A CA 1
ATOM 901 C C . GLY A 1 111 ? 5.096 -7.774 11.422 1.00 46.72 111 GLY A C 1
ATOM 902 O O . GLY A 1 111 ? 4.618 -8.572 12.217 1.00 46.72 111 GLY A O 1
ATOM 903 N N . PHE A 1 112 ? 4.917 -6.460 11.507 1.00 52.00 112 PHE A N 1
ATOM 904 C CA . PHE A 1 112 ? 4.192 -5.776 12.566 1.00 52.00 112 PHE A CA 1
ATOM 905 C C . PHE A 1 112 ? 2.763 -5.447 12.148 1.00 52.00 112 PHE A C 1
ATOM 907 O O . PHE A 1 112 ? 1.887 -5.343 13.006 1.00 52.00 112 PHE A O 1
ATOM 914 N N . LEU A 1 113 ? 2.495 -5.298 10.846 1.00 55.78 113 LEU A N 1
ATOM 915 C CA . LEU A 1 113 ? 1.108 -5.265 10.418 1.00 55.78 113 LEU A CA 1
ATOM 916 C C . LEU A 1 113 ? 0.573 -6.690 10.402 1.00 55.78 113 LEU A C 1
ATOM 918 O O . LEU A 1 113 ? 1.186 -7.573 9.794 1.00 55.78 113 LEU A O 1
ATOM 922 N N . PRO A 1 114 ? -0.557 -6.914 11.074 1.00 54.47 114 PRO A N 1
ATOM 923 C CA . PRO A 1 114 ? -0.996 -8.241 11.420 1.00 54.47 114 PRO A CA 1
ATOM 924 C C . PRO A 1 114 ? -1.130 -9.112 10.194 1.00 54.47 114 PRO A C 1
ATOM 926 O O . PRO A 1 114 ? -1.909 -8.838 9.264 1.00 54.47 114 PRO A O 1
ATOM 929 N N . ARG A 1 115 ? -0.359 -10.195 10.221 1.00 56.25 115 ARG A N 1
ATOM 930 C CA . ARG A 1 115 ? -0.402 -11.211 9.182 1.00 56.25 115 ARG A CA 1
ATOM 931 C C . ARG A 1 115 ? -1.807 -11.819 9.126 1.00 56.25 115 ARG A C 1
ATOM 933 O O . ARG A 1 115 ? -2.583 -11.703 10.080 1.00 56.25 115 ARG A O 1
ATOM 940 N N . PRO A 1 116 ? -2.208 -12.432 7.997 1.00 53.31 116 PRO A N 1
ATOM 941 C CA . PRO A 1 116 ? -3.541 -13.006 7.812 1.00 53.31 116 PRO A CA 1
ATOM 942 C C . PRO A 1 116 ? -4.064 -13.930 8.935 1.00 53.31 116 PRO A C 1
ATOM 944 O O . PRO A 1 116 ? -5.270 -14.164 9.012 1.00 53.31 116 PRO A O 1
ATOM 947 N N . ASP A 1 117 ? -3.175 -14.436 9.782 1.00 59.94 117 ASP A N 1
ATOM 948 C CA . ASP A 1 117 ? -3.381 -15.379 10.876 1.00 59.94 117 ASP A CA 1
ATOM 949 C C . ASP A 1 117 ? -3.438 -14.763 12.291 1.00 59.94 117 ASP A C 1
ATOM 951 O O . ASP A 1 117 ? -3.838 -15.465 13.220 1.00 59.94 117 ASP A O 1
ATOM 955 N N . GLU A 1 118 ? -3.119 -13.478 12.473 1.00 67.06 118 GLU A N 1
ATOM 956 C CA . GLU A 1 118 ? -3.186 -12.809 13.786 1.00 67.06 118 GLU A CA 1
ATOM 957 C C . GLU A 1 118 ? -4.621 -12.506 14.246 1.00 67.06 118 GLU A C 1
ATOM 959 O O . GLU A 1 118 ? -5.546 -12.341 13.432 1.00 67.06 118 GLU A O 1
ATOM 964 N N . SER A 1 119 ? -4.822 -12.431 15.571 1.00 80.00 119 SER A N 1
ATOM 965 C CA . SER A 1 119 ? -6.147 -12.194 16.145 1.00 80.00 119 SER A CA 1
ATOM 966 C C . SER A 1 119 ? -6.623 -10.764 15.890 1.00 80.00 119 SER A C 1
ATOM 968 O O . SER A 1 119 ? -5.846 -9.812 15.896 1.00 80.00 119 SER A O 1
ATOM 970 N N . VAL A 1 120 ? -7.937 -10.588 15.714 1.00 84.38 120 VAL A N 1
ATOM 971 C CA . VAL A 1 120 ? -8.526 -9.266 15.433 1.00 84.38 120 VAL A CA 1
ATOM 972 C C . VAL A 1 120 ? -8.196 -8.240 16.515 1.00 84.38 120 VAL A C 1
ATOM 974 O O . VAL A 1 120 ? -7.986 -7.070 16.214 1.00 84.38 120 VAL A O 1
ATOM 977 N N . ARG A 1 121 ? -8.104 -8.669 17.778 1.00 87.12 121 ARG A N 1
ATOM 978 C CA . ARG A 1 121 ? -7.793 -7.756 18.877 1.00 87.12 121 ARG A CA 1
ATOM 979 C C . ARG A 1 121 ? -6.360 -7.238 18.808 1.00 87.12 121 ARG A C 1
ATOM 981 O O . ARG A 1 121 ? -6.172 -6.033 18.927 1.00 87.12 121 ARG A O 1
ATOM 988 N N . GLU A 1 122 ? -5.391 -8.121 18.568 1.00 82.88 122 GLU A N 1
ATOM 989 C CA . GLU A 1 122 ? -3.981 -7.735 18.412 1.00 82.88 122 GLU A CA 1
ATOM 990 C C . GLU A 1 122 ? -3.822 -6.715 17.283 1.00 82.88 122 GLU A C 1
ATOM 992 O O . GLU A 1 122 ? -3.122 -5.718 17.441 1.00 82.88 122 GLU A O 1
ATOM 997 N N . VAL A 1 123 ? -4.572 -6.898 16.192 1.00 83.56 123 VAL A N 1
ATOM 998 C CA . VAL A 1 123 ? -4.588 -5.951 15.075 1.00 83.56 123 VAL A CA 1
ATOM 999 C C . VAL A 1 123 ? -5.039 -4.560 15.494 1.00 83.56 123 VAL A C 1
ATOM 1001 O O . VAL A 1 123 ? -4.370 -3.565 15.213 1.00 83.56 123 VAL A O 1
ATOM 1004 N N . LEU A 1 124 ? -6.192 -4.484 16.155 1.00 88.25 124 LEU A N 1
ATOM 1005 C CA . LEU A 1 124 ? -6.775 -3.213 16.568 1.00 88.25 124 LEU A CA 1
ATOM 1006 C C . LEU A 1 124 ? -5.910 -2.521 17.629 1.00 88.25 124 LEU A C 1
ATOM 1008 O O . LEU A 1 124 ? -5.739 -1.304 17.570 1.00 88.25 124 LEU A O 1
ATOM 1012 N N . ASP A 1 125 ? -5.312 -3.281 18.551 1.00 86.81 125 ASP A N 1
ATOM 1013 C CA . ASP A 1 125 ? -4.369 -2.759 19.545 1.00 86.81 125 ASP A CA 1
ATOM 1014 C C . ASP A 1 125 ? -3.105 -2.194 18.886 1.00 86.81 125 ASP A C 1
ATOM 1016 O O . ASP A 1 125 ? -2.632 -1.121 19.265 1.00 86.81 125 ASP A O 1
ATOM 1020 N N . THR A 1 126 ? -2.586 -2.867 17.860 1.00 83.88 126 THR A N 1
ATOM 1021 C CA . THR A 1 126 ? -1.468 -2.380 17.046 1.00 83.88 126 THR A CA 1
ATOM 1022 C C . THR A 1 126 ? -1.796 -1.043 16.385 1.00 83.88 126 THR A C 1
ATOM 1024 O O . THR A 1 126 ? -1.036 -0.083 16.542 1.00 83.88 126 THR A O 1
ATOM 1027 N N . PHE A 1 127 ? -2.938 -0.929 15.700 1.00 88.31 127 PHE A N 1
ATOM 1028 C CA . PHE A 1 127 ? -3.344 0.339 15.086 1.00 88.31 127 PHE A CA 1
ATOM 1029 C C . PHE A 1 127 ? -3.532 1.446 16.118 1.00 88.31 127 PHE A C 1
ATOM 1031 O O . PHE A 1 127 ? -3.062 2.568 15.912 1.00 88.31 127 PHE A O 1
ATOM 1038 N N . TRP A 1 128 ? -4.174 1.126 17.243 1.00 88.31 128 TRP A N 1
ATOM 1039 C CA . TRP A 1 128 ? -4.351 2.063 18.341 1.00 88.31 128 TRP A CA 1
ATOM 1040 C C . TRP A 1 128 ? -3.006 2.599 18.829 1.00 88.31 128 TRP A C 1
ATOM 1042 O O . TRP A 1 128 ? -2.788 3.811 18.813 1.00 88.31 128 TRP A O 1
ATOM 1052 N N . ASN A 1 129 ? -2.081 1.711 19.188 1.00 86.75 129 ASN A N 1
ATOM 1053 C CA . ASN A 1 129 ? -0.775 2.098 19.709 1.00 86.75 129 ASN A CA 1
ATOM 1054 C C . ASN A 1 129 ? 0.035 2.885 18.680 1.00 86.75 129 ASN A C 1
ATOM 1056 O O . ASN A 1 129 ? 0.622 3.907 19.029 1.00 86.75 129 ASN A O 1
ATOM 1060 N N . MET A 1 130 ? 0.006 2.484 17.406 1.00 86.25 130 MET A N 1
ATOM 1061 C CA . MET A 1 130 ? 0.680 3.215 16.335 1.00 86.25 130 MET A CA 1
ATOM 1062 C C . MET A 1 130 ? 0.179 4.656 16.234 1.00 86.25 130 MET A C 1
ATOM 1064 O O . MET A 1 130 ? 0.994 5.566 16.098 1.00 86.25 130 MET A O 1
ATOM 1068 N N . THR A 1 131 ? -1.126 4.907 16.387 1.00 85.81 131 THR A N 1
ATOM 1069 C CA . THR A 1 131 ? -1.667 6.278 16.328 1.00 85.81 131 THR A CA 1
ATOM 1070 C C . THR A 1 131 ? -1.161 7.200 17.443 1.00 85.81 131 THR A C 1
ATOM 1072 O O . THR A 1 131 ? -1.325 8.414 17.337 1.00 85.81 131 THR A O 1
ATOM 1075 N N . LEU A 1 132 ? -0.532 6.647 18.488 1.00 85.50 132 LEU A N 1
ATOM 1076 C CA . LEU A 1 132 ? 0.051 7.381 19.614 1.00 85.50 132 LEU A CA 1
ATOM 1077 C C . LEU A 1 132 ? 1.556 7.667 19.442 1.00 85.50 132 LEU A C 1
ATOM 1079 O O . LEU A 1 132 ? 2.177 8.225 20.347 1.00 85.50 132 LEU A O 1
ATOM 1083 N N . THR A 1 133 ? 2.152 7.272 18.315 1.00 85.81 133 THR A N 1
ATOM 1084 C CA . THR A 1 133 ? 3.602 7.359 18.075 1.00 85.81 133 THR A CA 1
ATOM 1085 C C . THR A 1 133 ? 4.000 8.532 17.184 1.00 85.81 133 THR A C 1
ATOM 1087 O O . THR A 1 133 ? 3.219 9.013 16.356 1.00 85.81 133 THR A O 1
ATOM 1090 N N . LYS A 1 134 ? 5.265 8.962 17.297 1.00 85.94 134 LYS A N 1
ATOM 1091 C CA . LYS A 1 134 ? 5.834 9.968 16.389 1.00 85.94 134 LYS A CA 1
ATOM 1092 C C . LYS A 1 134 ? 5.966 9.418 14.975 1.00 85.94 134 LYS A C 1
ATOM 1094 O O . LYS A 1 134 ? 5.913 10.193 14.022 1.00 85.94 134 LYS A O 1
ATOM 1099 N N . THR A 1 135 ? 6.096 8.104 14.829 1.00 85.25 135 THR A N 1
ATOM 1100 C CA . THR A 1 135 ? 6.090 7.415 13.538 1.00 85.25 135 THR A CA 1
ATOM 1101 C C . THR A 1 135 ? 4.823 7.758 12.769 1.00 85.25 135 THR A C 1
ATOM 1103 O O . THR A 1 135 ? 4.901 8.268 11.654 1.00 85.25 135 THR A O 1
ATOM 1106 N N . TYR A 1 136 ? 3.653 7.596 13.392 1.00 87.38 136 TYR A N 1
ATOM 1107 C CA . TYR A 1 136 ? 2.394 7.971 12.759 1.00 87.38 136 TYR A CA 1
ATOM 1108 C C . TYR A 1 136 ? 2.310 9.479 12.494 1.00 87.38 136 TYR A C 1
ATOM 1110 O O . TYR A 1 136 ? 1.788 9.888 11.460 1.00 87.38 136 TYR A O 1
ATOM 1118 N N . ASP A 1 137 ? 2.805 10.327 13.402 1.00 86.62 137 ASP A N 1
ATOM 1119 C CA . ASP A 1 137 ? 2.841 11.797 13.252 1.00 86.62 137 ASP A CA 1
ATOM 1120 C C . ASP A 1 137 ? 3.755 12.321 12.156 1.00 86.62 137 ASP A C 1
ATOM 1122 O O . ASP A 1 137 ? 3.452 13.348 11.550 1.00 86.62 137 ASP A O 1
ATOM 1126 N N . SER A 1 138 ? 4.829 11.604 11.865 1.00 85.94 138 SER A N 1
ATOM 1127 C CA . SER A 1 138 ? 5.828 12.002 10.879 1.00 85.94 138 SER A CA 1
ATOM 1128 C C . SER A 1 138 ? 5.686 11.302 9.528 1.00 85.94 138 SER A C 1
ATOM 1130 O O . SER A 1 138 ? 6.386 11.712 8.590 1.00 85.94 138 SER A O 1
ATOM 1132 N N . ALA A 1 139 ? 4.791 10.308 9.440 1.00 89.56 139 ALA A N 1
ATOM 1133 C CA . ALA A 1 139 ? 4.454 9.567 8.232 1.00 89.56 139 ALA A CA 1
ATOM 1134 C C . ALA A 1 139 ? 4.057 10.510 7.094 1.00 89.56 139 ALA A C 1
ATOM 1136 O O . ALA A 1 139 ? 3.293 11.461 7.285 1.00 89.56 139 ALA A O 1
ATOM 1137 N N . ASP A 1 140 ? 4.598 10.253 5.906 1.00 88.75 140 ASP A N 1
ATOM 1138 C CA . ASP A 1 140 ? 4.253 11.032 4.723 1.00 88.75 140 ASP A CA 1
ATOM 1139 C C . ASP A 1 140 ? 2.936 10.574 4.075 1.00 88.75 140 ASP A C 1
ATOM 1141 O O . ASP A 1 140 ? 2.297 9.609 4.497 1.00 88.75 140 ASP A O 1
ATOM 1145 N N . TYR A 1 141 ? 2.510 11.303 3.043 1.00 90.06 141 TYR A N 1
ATOM 1146 C CA . TYR A 1 141 ? 1.263 11.046 2.329 1.00 90.06 141 TYR A CA 1
ATOM 1147 C C . TYR A 1 141 ? 1.190 9.624 1.765 1.00 90.06 141 TYR A C 1
ATOM 1149 O O . TYR A 1 141 ? 0.143 8.983 1.835 1.00 90.06 141 TYR A O 1
ATOM 1157 N N . TRP A 1 142 ? 2.297 9.122 1.225 1.00 90.38 142 TRP A N 1
ATOM 1158 C CA . TRP A 1 142 ? 2.351 7.824 0.567 1.00 90.38 142 TRP A CA 1
ATOM 1159 C C . TRP A 1 142 ? 2.321 6.682 1.574 1.00 90.38 142 TRP A C 1
ATOM 1161 O O . TRP A 1 142 ? 1.568 5.727 1.394 1.00 90.38 142 TRP A O 1
ATOM 1171 N N . GLN A 1 143 ? 3.055 6.829 2.680 1.00 90.44 143 GLN A N 1
ATOM 1172 C CA . GLN A 1 143 ? 2.995 5.905 3.809 1.00 90.44 143 GLN A CA 1
ATOM 1173 C C . GLN A 1 143 ? 1.571 5.818 4.372 1.00 90.44 143 GLN A C 1
ATOM 1175 O O . GLN A 1 143 ? 1.050 4.724 4.589 1.00 90.44 143 GLN A O 1
ATOM 1180 N N . LEU A 1 144 ? 0.902 6.961 4.546 1.00 92.81 144 LEU A N 1
ATOM 1181 C CA . LEU A 1 144 ? -0.483 6.996 5.013 1.00 92.81 144 LEU A CA 1
ATOM 1182 C C . LEU A 1 144 ? -1.477 6.456 3.974 1.00 92.81 144 LEU A C 1
ATOM 1184 O O . LEU A 1 144 ? -2.472 5.857 4.369 1.00 92.81 144 LEU A O 1
ATOM 1188 N N . SER A 1 145 ? -1.217 6.622 2.675 1.00 93.12 145 SER A N 1
ATOM 1189 C CA . SER A 1 145 ? -2.057 6.066 1.602 1.00 93.12 145 SER A CA 1
ATOM 1190 C C . SER A 1 145 ? -1.977 4.537 1.565 1.00 93.12 145 SER A C 1
ATOM 1192 O O . SER A 1 145 ? -3.012 3.873 1.536 1.00 93.12 145 SER A O 1
ATOM 1194 N N . GLY A 1 146 ? -0.770 3.968 1.667 1.00 92.88 146 GLY A N 1
ATOM 1195 C CA . GLY A 1 146 ? -0.581 2.519 1.807 1.00 92.88 146 GLY A CA 1
ATOM 1196 C C . GLY A 1 146 ? -1.242 1.971 3.076 1.00 92.88 146 GLY A C 1
ATOM 1197 O O . GLY A 1 146 ? -1.955 0.968 3.024 1.00 92.88 146 GLY A O 1
ATOM 1198 N N . LEU A 1 147 ? -1.091 2.679 4.204 1.00 93.44 147 LEU A N 1
ATOM 1199 C CA . LEU A 1 147 ? -1.746 2.331 5.468 1.00 93.44 147 LEU A CA 1
ATOM 1200 C C . LEU A 1 147 ? -3.271 2.342 5.342 1.00 93.44 147 LEU A C 1
ATOM 1202 O O . LEU A 1 147 ? -3.943 1.450 5.852 1.00 93.44 147 LEU A O 1
ATOM 1206 N N . LEU A 1 148 ? -3.819 3.338 4.655 1.00 94.75 148 LEU A N 1
ATOM 1207 C CA . LEU A 1 148 ? -5.253 3.474 4.475 1.00 94.75 148 LEU A CA 1
ATOM 1208 C C . LEU A 1 148 ? -5.824 2.357 3.593 1.00 94.75 148 LEU A C 1
ATOM 1210 O O . LEU A 1 148 ? -6.866 1.800 3.935 1.00 94.75 148 LEU A O 1
ATOM 1214 N N . ILE A 1 149 ? -5.130 1.974 2.514 1.00 94.69 149 ILE A N 1
ATOM 1215 C CA . ILE A 1 149 ? -5.500 0.801 1.705 1.00 94.69 149 ILE A CA 1
ATOM 1216 C C . ILE A 1 149 ? -5.520 -0.457 2.578 1.00 94.69 149 ILE A C 1
ATOM 1218 O O . ILE A 1 149 ? -6.489 -1.212 2.533 1.00 94.69 149 ILE A O 1
ATOM 1222 N N . TYR A 1 150 ? -4.498 -0.660 3.413 1.00 92.38 150 TYR A N 1
ATOM 1223 C CA . TYR A 1 150 ? -4.439 -1.798 4.331 1.00 92.38 150 TYR A CA 1
ATOM 1224 C C . TYR A 1 150 ? -5.584 -1.798 5.360 1.00 92.38 150 TYR A C 1
ATOM 1226 O O . TYR A 1 150 ? -6.227 -2.823 5.585 1.00 92.38 150 TYR A O 1
ATOM 1234 N N . GLN A 1 151 ? -5.903 -0.645 5.950 1.00 93.75 151 GLN A N 1
ATOM 1235 C CA . GLN A 1 151 ? -7.030 -0.511 6.878 1.00 93.75 151 GLN A CA 1
ATOM 1236 C C . GLN A 1 151 ? -8.372 -0.807 6.196 1.00 93.75 151 GLN A C 1
ATOM 1238 O O . GLN A 1 151 ? -9.220 -1.490 6.772 1.00 93.75 151 GLN A O 1
ATOM 1243 N N . TYR A 1 152 ? -8.576 -0.326 4.967 1.00 94.94 152 TYR A N 1
ATOM 1244 C CA . TYR A 1 152 ? -9.780 -0.637 4.203 1.00 94.94 152 TYR A CA 1
ATOM 1245 C C . TYR A 1 152 ? -9.844 -2.107 3.796 1.00 94.94 152 TYR A C 1
ATOM 1247 O O . TYR A 1 152 ? -10.918 -2.689 3.883 1.00 94.94 152 TYR A O 1
ATOM 1255 N N . ASP A 1 153 ? -8.737 -2.728 3.392 1.00 93.31 153 ASP A N 1
ATOM 1256 C CA . ASP A 1 153 ? -8.674 -4.172 3.144 1.00 93.31 153 ASP A CA 1
ATOM 1257 C C . ASP A 1 153 ? -9.136 -4.965 4.372 1.00 93.31 153 ASP A C 1
ATOM 1259 O O . ASP A 1 153 ? -10.001 -5.844 4.278 1.00 93.31 153 ASP A O 1
ATOM 1263 N N . TYR A 1 154 ? -8.632 -4.579 5.545 1.00 92.25 154 TYR A N 1
ATOM 1264 C CA . TYR A 1 154 ? -9.024 -5.180 6.809 1.00 92.25 154 TYR A CA 1
ATOM 1265 C C . TYR A 1 154 ? -10.502 -4.929 7.131 1.00 92.25 154 TYR A C 1
ATOM 1267 O O . TYR A 1 154 ? -11.209 -5.844 7.556 1.00 92.25 154 TYR A O 1
ATOM 1275 N N . LEU A 1 155 ? -11.006 -3.718 6.875 1.00 93.69 155 LEU A N 1
ATOM 1276 C CA . LEU A 1 155 ? -12.424 -3.393 7.015 1.00 93.69 155 LEU A CA 1
ATOM 1277 C C . LEU A 1 155 ? -13.286 -4.276 6.103 1.00 93.69 155 LEU A C 1
ATOM 1279 O O . LEU A 1 155 ? -14.265 -4.855 6.571 1.00 93.69 155 LEU A O 1
ATOM 1283 N N . CYS A 1 156 ? -12.904 -4.432 4.833 1.00 92.25 156 CYS A N 1
ATOM 1284 C CA . CYS A 1 156 ? -13.604 -5.286 3.874 1.00 92.25 156 CYS A CA 1
ATOM 1285 C C . CYS A 1 156 ? -13.664 -6.737 4.376 1.00 92.25 156 CYS A C 1
ATOM 1287 O O . CYS A 1 156 ? -14.710 -7.386 4.298 1.00 92.25 156 CYS A O 1
ATOM 1289 N N . TRP A 1 157 ? -12.563 -7.228 4.951 1.00 91.50 157 TRP A N 1
ATOM 1290 C CA . TRP A 1 157 ? -12.503 -8.549 5.567 1.00 91.50 157 TRP A CA 1
ATOM 1291 C C . TRP A 1 157 ? -13.420 -8.678 6.794 1.00 91.50 157 TRP A C 1
ATOM 1293 O O . TRP A 1 157 ? -14.153 -9.659 6.899 1.00 91.50 157 TRP A O 1
ATOM 1303 N N . LEU A 1 158 ? -13.430 -7.698 7.704 1.00 91.69 158 LEU A N 1
ATOM 1304 C CA . LEU A 1 158 ? -14.308 -7.705 8.883 1.00 91.69 158 LEU A CA 1
ATOM 1305 C C . LEU A 1 158 ? -15.792 -7.687 8.495 1.00 91.69 158 LEU A C 1
ATOM 1307 O O . LEU A 1 158 ? -16.592 -8.410 9.094 1.00 91.69 158 LEU A O 1
ATOM 1311 N N . TYR A 1 159 ? -16.148 -6.915 7.464 1.00 90.19 159 TYR A N 1
ATOM 1312 C CA . TYR A 1 159 ? -17.498 -6.892 6.900 1.00 90.19 159 TYR A CA 1
ATOM 1313 C C . TYR A 1 159 ? -17.911 -8.261 6.348 1.00 90.19 159 TYR A C 1
ATOM 1315 O O . TYR A 1 159 ? -19.000 -8.734 6.670 1.00 90.19 159 TYR A O 1
ATOM 1323 N N . ASP A 1 160 ? -17.041 -8.927 5.580 1.00 88.00 160 ASP A N 1
ATOM 1324 C CA . ASP A 1 160 ? -17.282 -10.289 5.070 1.00 88.00 160 ASP A CA 1
ATOM 1325 C C . ASP A 1 160 ? -17.476 -11.313 6.205 1.00 88.00 160 ASP A C 1
ATOM 1327 O O . ASP A 1 160 ? -18.280 -12.240 6.098 1.00 88.00 160 ASP A O 1
ATOM 1331 N N . LYS A 1 161 ? -16.791 -11.121 7.340 1.00 89.62 161 LYS A N 1
ATOM 1332 C CA . LYS A 1 161 ? -16.946 -11.958 8.542 1.00 89.62 161 LYS A CA 1
ATOM 1333 C C . LYS A 1 161 ? -18.149 -11.606 9.416 1.00 89.62 161 LYS A C 1
ATOM 1335 O O . LYS A 1 161 ? -18.437 -12.356 10.347 1.00 89.62 161 LYS A O 1
ATOM 1340 N N . GLY A 1 162 ? -18.844 -10.500 9.151 1.00 91.81 162 GLY A N 1
ATOM 1341 C CA . GLY A 1 162 ? -19.906 -9.991 10.024 1.00 91.81 162 GLY A CA 1
ATOM 1342 C C . GLY A 1 162 ? -19.402 -9.502 11.390 1.00 91.81 162 GLY A C 1
ATOM 1343 O O . GLY A 1 162 ? -20.188 -9.402 12.333 1.00 91.81 162 GLY A O 1
ATOM 1344 N N . ALA A 1 163 ? -18.106 -9.200 11.512 1.00 92.12 163 ALA A N 1
ATOM 1345 C CA . ALA A 1 163 ? -17.462 -8.694 12.725 1.00 92.12 163 ALA A CA 1
ATOM 1346 C C . ALA A 1 163 ? -17.671 -7.174 12.848 1.00 92.12 163 ALA A C 1
ATOM 1348 O O . ALA A 1 163 ? -16.748 -6.371 12.709 1.00 92.12 163 ALA A O 1
ATOM 1349 N N . PHE A 1 164 ? -18.932 -6.760 13.008 1.00 92.50 164 PHE A N 1
ATOM 1350 C CA . PHE A 1 164 ? -19.316 -5.350 12.892 1.00 92.50 164 PHE A CA 1
ATOM 1351 C C . PHE A 1 164 ? -18.761 -4.462 14.010 1.00 92.50 164 PHE A C 1
ATOM 1353 O O . PHE A 1 164 ? -18.490 -3.293 13.754 1.00 92.50 164 PHE A O 1
ATOM 1360 N N . SER A 1 165 ? -18.582 -4.986 15.227 1.00 93.88 165 SER A N 1
ATOM 1361 C CA . SER A 1 165 ? -18.022 -4.203 16.340 1.00 93.88 165 SER A CA 1
ATOM 1362 C C . SER A 1 165 ? -16.596 -3.765 16.017 1.00 93.88 165 SER A C 1
ATOM 1364 O O . SER A 1 165 ? -16.263 -2.585 16.067 1.00 93.88 165 SER A O 1
ATOM 1366 N N . GLU A 1 166 ? -15.784 -4.718 15.584 1.00 93.75 166 GLU A N 1
ATOM 1367 C CA . GLU A 1 166 ? -14.403 -4.520 15.177 1.00 93.75 166 GLU A CA 1
ATOM 1368 C C . GLU A 1 166 ? -14.318 -3.688 13.891 1.00 93.75 166 GLU A C 1
ATOM 1370 O O . GLU A 1 166 ? -13.403 -2.883 13.730 1.00 93.75 166 GLU A O 1
ATOM 1375 N N . ALA A 1 167 ? -15.296 -3.821 12.987 1.00 93.62 167 ALA A N 1
ATOM 1376 C CA . ALA A 1 167 ? -15.386 -2.983 11.793 1.00 93.62 167 ALA A CA 1
ATOM 1377 C C . ALA A 1 167 ? -15.604 -1.501 12.145 1.00 93.62 167 ALA A C 1
ATOM 1379 O O . ALA A 1 167 ? -15.035 -0.630 11.488 1.00 93.62 167 ALA A O 1
ATOM 1380 N N . PHE A 1 168 ? -16.383 -1.196 13.191 1.00 94.56 168 PHE A N 1
ATOM 1381 C CA . PHE A 1 168 ? -16.528 0.178 13.681 1.00 94.56 168 PHE A CA 1
ATOM 1382 C C . PHE A 1 168 ? -15.233 0.713 14.302 1.00 94.56 168 PHE A C 1
ATOM 1384 O O . PHE A 1 168 ? -14.884 1.863 14.038 1.00 94.56 168 PHE A O 1
ATOM 1391 N N . GLU A 1 169 ? -14.496 -0.106 15.060 1.00 94.44 169 GLU A N 1
ATOM 1392 C CA . GLU A 1 169 ? -13.165 0.271 15.568 1.00 94.44 169 GLU A CA 1
ATOM 1393 C C . GLU A 1 169 ? -12.197 0.559 14.407 1.00 94.44 169 GLU A C 1
ATOM 1395 O O . GLU A 1 169 ? -11.543 1.601 14.379 1.00 94.44 169 GLU A O 1
ATOM 1400 N N . MET A 1 170 ? -12.173 -0.304 13.386 1.00 94.19 170 MET A N 1
ATOM 1401 C CA . MET A 1 170 ? -11.351 -0.097 12.190 1.00 94.19 170 MET A CA 1
ATOM 1402 C C . MET A 1 170 ? -11.720 1.188 11.437 1.00 94.19 170 MET A C 1
ATOM 1404 O O . MET A 1 170 ? -10.847 1.931 10.983 1.00 94.19 170 MET A O 1
ATOM 1408 N N . PHE A 1 171 ? -13.015 1.490 11.335 1.00 94.19 171 PHE A N 1
ATOM 1409 C CA . PHE A 1 171 ? -13.488 2.723 10.712 1.00 94.19 171 PHE A CA 1
ATOM 1410 C C . PHE A 1 171 ? -12.989 3.982 11.440 1.00 94.19 171 PHE A C 1
ATOM 1412 O O . PHE A 1 171 ? -12.698 4.989 10.792 1.00 94.19 171 PHE A O 1
ATOM 1419 N N . GLU A 1 172 ? -12.831 3.939 12.767 1.00 94.19 172 GLU A N 1
ATOM 1420 C CA . GLU A 1 172 ? -12.238 5.051 13.517 1.00 94.19 172 GLU A CA 1
ATOM 1421 C C . GLU A 1 172 ? -10.781 5.304 13.094 1.00 94.19 172 GLU A C 1
ATOM 1423 O O . GLU A 1 172 ? -10.385 6.456 12.884 1.00 94.19 172 GLU A O 1
ATOM 1428 N N . PHE A 1 173 ? -9.988 4.244 12.910 1.00 94.31 173 PHE A N 1
ATOM 1429 C CA . PHE A 1 173 ? -8.606 4.366 12.435 1.00 94.31 173 PHE A CA 1
ATOM 1430 C C . PHE A 1 173 ? -8.539 4.943 11.021 1.00 94.31 173 PHE A C 1
ATOM 1432 O O . PHE A 1 173 ? -7.782 5.887 10.788 1.00 94.31 173 PHE A O 1
ATOM 1439 N N . ILE A 1 174 ? -9.406 4.471 10.123 1.00 95.25 174 ILE A N 1
ATOM 1440 C CA . ILE A 1 174 ? -9.563 5.013 8.766 1.00 95.25 174 ILE A CA 1
ATOM 1441 C C . ILE A 1 174 ? -9.870 6.512 8.819 1.00 95.25 174 ILE A C 1
ATOM 1443 O O . ILE A 1 174 ? -9.215 7.306 8.142 1.00 95.25 174 ILE A O 1
ATOM 1447 N N . ALA A 1 175 ? -10.828 6.934 9.649 1.00 94.75 175 ALA A N 1
ATOM 1448 C CA . ALA A 1 175 ? -11.183 8.344 9.788 1.00 94.75 175 ALA A CA 1
ATOM 1449 C C . ALA A 1 175 ? -9.990 9.189 10.268 1.00 94.75 175 ALA A C 1
ATOM 1451 O O . ALA A 1 175 ? -9.722 10.259 9.714 1.00 94.75 175 ALA A O 1
ATOM 1452 N N . ARG A 1 176 ? -9.223 8.697 11.249 1.00 94.31 176 ARG A N 1
ATOM 1453 C CA . ARG A 1 176 ? -8.005 9.364 11.741 1.00 94.31 176 ARG A CA 1
ATOM 1454 C C . ARG A 1 176 ? -6.940 9.487 10.651 1.00 94.31 176 ARG A C 1
ATOM 1456 O O . ARG A 1 176 ? -6.347 10.557 10.507 1.00 94.31 176 ARG A O 1
ATOM 1463 N N . THR A 1 177 ? -6.695 8.423 9.889 1.00 94.81 177 THR A N 1
ATOM 1464 C CA . THR A 1 177 ? -5.703 8.408 8.802 1.00 94.81 177 THR A CA 1
ATOM 1465 C C . THR A 1 177 ? -6.108 9.349 7.670 1.00 94.81 177 THR A C 1
ATOM 1467 O O . THR A 1 177 ? -5.295 10.168 7.240 1.00 94.81 177 THR A O 1
ATOM 1470 N N . ARG A 1 178 ? -7.388 9.367 7.283 1.00 93.38 178 ARG A N 1
ATOM 1471 C CA . ARG A 1 178 ? -7.918 10.329 6.302 1.00 93.38 178 ARG A CA 1
ATOM 1472 C C . ARG A 1 178 ? -7.781 11.777 6.749 1.00 93.38 178 ARG A C 1
ATOM 1474 O O . ARG A 1 178 ? -7.328 12.607 5.968 1.00 93.38 178 ARG A O 1
ATOM 1481 N N . CYS A 1 179 ? -8.124 12.094 7.998 1.00 92.81 179 CYS A N 1
ATOM 1482 C CA . CYS A 1 179 ? -7.944 13.446 8.535 1.00 92.81 179 CYS A CA 1
ATOM 1483 C C . CYS A 1 179 ? -6.480 13.899 8.462 1.00 92.81 179 CYS A C 1
ATOM 1485 O O . CYS A 1 179 ? -6.203 15.066 8.184 1.00 92.81 179 CYS A O 1
ATOM 1487 N N . LYS A 1 180 ? -5.536 12.979 8.678 1.00 91.69 180 LYS A N 1
ATOM 1488 C CA . LYS A 1 180 ? -4.107 13.273 8.581 1.00 91.69 180 LYS A CA 1
ATOM 1489 C C . LYS A 1 180 ? -3.660 13.533 7.148 1.00 91.69 180 LYS A C 1
ATOM 1491 O O . LYS A 1 180 ? -2.993 14.534 6.907 1.00 91.69 180 LYS A O 1
ATOM 1496 N N . ILE A 1 181 ? -4.087 12.690 6.209 1.00 91.56 181 ILE A N 1
ATOM 1497 C CA . ILE A 1 181 ? -3.864 12.902 4.774 1.00 91.56 181 ILE A CA 1
ATOM 1498 C C . ILE A 1 181 ? -4.421 14.264 4.347 1.00 91.56 181 ILE A C 1
ATOM 1500 O O . ILE A 1 181 ? -3.709 15.060 3.740 1.00 91.56 181 ILE A O 1
ATOM 1504 N N . GLN A 1 182 ? -5.656 14.582 4.744 1.00 89.88 182 GLN A N 1
ATOM 1505 C CA . GLN A 1 182 ? -6.279 15.866 4.434 1.00 89.88 182 GLN A CA 1
ATOM 1506 C C . GLN A 1 182 ? -5.481 17.046 5.001 1.00 89.88 182 GLN A C 1
ATOM 1508 O O . GLN A 1 182 ? -5.356 18.074 4.337 1.00 89.88 182 GLN A O 1
ATOM 1513 N N . ASN A 1 183 ? -4.933 16.917 6.212 1.00 89.06 183 ASN A N 1
ATOM 1514 C CA . ASN A 1 183 ? -4.083 17.943 6.813 1.00 89.06 183 ASN A CA 1
ATOM 1515 C C . ASN A 1 183 ? -2.800 18.154 5.993 1.00 89.06 183 ASN A C 1
ATOM 1517 O O . ASN A 1 183 ? -2.489 19.290 5.647 1.00 89.06 183 ASN A O 1
ATOM 1521 N N . ILE A 1 184 ? -2.119 17.074 5.590 1.00 88.00 184 ILE A N 1
ATOM 1522 C CA . ILE A 1 184 ? -0.934 17.147 4.716 1.00 88.00 184 ILE A CA 1
ATOM 1523 C C . ILE A 1 184 ? -1.271 17.882 3.414 1.00 88.00 184 ILE A C 1
ATOM 1525 O O . ILE A 1 184 ? -0.582 18.830 3.048 1.00 88.00 184 ILE A O 1
ATOM 1529 N N . ILE A 1 185 ? -2.372 17.508 2.755 1.00 85.69 185 ILE A N 1
ATOM 1530 C CA . ILE A 1 185 ? -2.828 18.168 1.522 1.00 85.69 185 ILE A CA 1
ATOM 1531 C C . ILE A 1 185 ? -3.115 19.658 1.768 1.00 85.69 185 ILE A C 1
ATOM 1533 O O . ILE A 1 185 ? -2.740 20.505 0.960 1.00 85.69 185 ILE A O 1
ATOM 1537 N N . SER A 1 186 ? -3.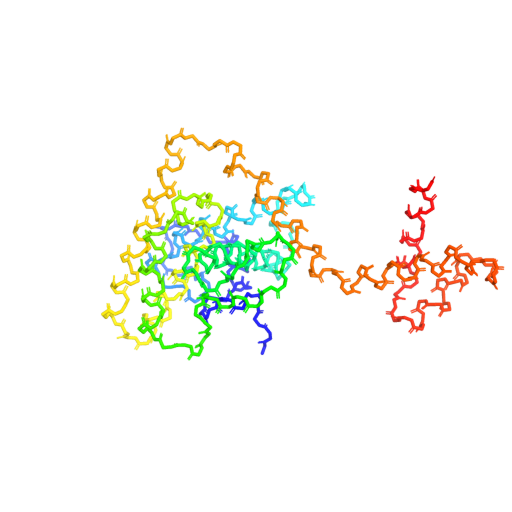758 19.993 2.890 1.00 85.00 186 SER A N 1
ATOM 1538 C CA . SER A 1 186 ? -4.192 21.363 3.202 1.00 85.00 186 SER A CA 1
ATOM 1539 C C . SER A 1 186 ? -3.038 22.305 3.558 1.00 85.00 186 SER A C 1
ATOM 1541 O O . SER A 1 186 ? -3.130 23.502 3.292 1.00 85.00 186 SER A O 1
ATOM 1543 N N . VAL A 1 187 ? -1.967 21.793 4.171 1.00 80.25 187 VAL A N 1
ATOM 1544 C CA . VAL A 1 187 ? -0.773 22.581 4.536 1.00 80.25 187 VAL A CA 1
ATOM 1545 C C . VAL A 1 187 ? 0.141 22.826 3.328 1.00 80.25 187 VAL A C 1
ATOM 1547 O O . VAL A 1 187 ? 0.920 23.776 3.334 1.00 80.25 187 VAL A O 1
ATOM 1550 N N . GLY A 1 188 ? -0.017 22.033 2.270 1.00 69.88 188 GLY A N 1
ATOM 1551 C CA . GLY A 1 188 ? 0.814 22.069 1.078 1.00 69.88 188 GLY A CA 1
ATOM 1552 C C . GLY A 1 188 ? 1.482 20.719 0.869 1.00 69.88 188 GLY A C 1
ATOM 1553 O O . GLY A 1 188 ? 2.049 20.124 1.785 1.00 69.88 188 GLY A O 1
ATOM 1554 N N . PHE A 1 189 ? 1.404 20.214 -0.361 1.00 69.56 189 PHE A N 1
ATOM 1555 C CA . PHE A 1 189 ? 2.073 18.978 -0.749 1.00 69.56 189 PHE A CA 1
ATOM 1556 C C . PHE A 1 189 ? 3.566 19.255 -0.995 1.00 69.56 189 PHE A C 1
ATOM 1558 O O . PHE A 1 189 ? 4.042 19.331 -2.127 1.00 69.56 189 PHE A O 1
ATOM 1565 N N . ASP A 1 190 ? 4.300 19.523 0.082 1.00 61.66 190 ASP A N 1
ATOM 1566 C CA . ASP A 1 190 ? 5.718 19.883 0.049 1.00 61.66 190 ASP A CA 1
ATOM 1567 C C . ASP A 1 190 ? 6.582 18.737 -0.515 1.00 61.66 190 ASP A C 1
ATOM 1569 O O . ASP A 1 190 ? 6.161 17.583 -0.582 1.00 61.66 190 ASP A O 1
ATOM 1573 N N . LYS A 1 191 ? 7.860 19.008 -0.837 1.00 56.75 191 LYS A N 1
ATOM 1574 C CA . LYS A 1 191 ? 8.820 18.004 -1.359 1.00 56.75 191 LYS A CA 1
ATOM 1575 C C . LYS A 1 191 ? 8.856 16.679 -0.579 1.00 56.75 191 LYS A C 1
ATOM 1577 O O . LYS A 1 191 ? 9.049 15.641 -1.204 1.00 56.75 191 LYS A O 1
ATOM 1582 N N . LYS A 1 192 ? 8.663 16.702 0.747 1.00 54.56 192 LYS A N 1
ATOM 1583 C CA . LYS A 1 192 ? 8.629 15.498 1.601 1.00 54.56 192 LYS A CA 1
ATOM 1584 C C . LYS A 1 192 ? 7.453 14.563 1.264 1.00 54.56 192 LYS A C 1
ATOM 1586 O O . LYS A 1 192 ? 7.563 13.363 1.463 1.00 54.56 192 LYS A O 1
ATOM 1591 N N . TYR A 1 193 ? 6.357 15.111 0.747 1.00 62.28 193 TYR A N 1
ATOM 1592 C CA . TYR A 1 193 ? 5.127 14.391 0.419 1.00 62.28 193 TYR A CA 1
ATOM 1593 C C . TYR A 1 193 ? 4.998 14.113 -1.091 1.00 62.28 193 TYR A C 1
ATOM 1595 O O . TYR A 1 193 ? 4.176 13.300 -1.480 1.00 62.28 193 TYR A O 1
ATOM 1603 N N . SER A 1 194 ? 5.836 14.742 -1.929 1.00 66.31 194 SER A N 1
ATOM 1604 C CA . SER A 1 194 ? 5.792 14.713 -3.405 1.00 66.31 194 SER A CA 1
ATOM 1605 C C . SER A 1 194 ? 6.004 13.337 -4.063 1.00 66.31 194 SER A C 1
ATOM 1607 O O . SER A 1 194 ? 6.454 12.388 -3.417 1.00 66.31 194 SER A O 1
ATOM 1609 N N . SER A 1 195 ? 5.751 13.253 -5.378 1.00 67.19 195 SER A N 1
ATOM 1610 C CA . SER A 1 195 ? 6.008 12.063 -6.212 1.00 67.19 195 SER A CA 1
ATOM 1611 C C . SER A 1 195 ? 7.434 11.518 -6.065 1.00 67.19 195 SER A C 1
ATOM 1613 O O . SER A 1 195 ? 7.634 10.313 -6.071 1.00 67.19 195 SER A O 1
ATOM 1615 N N . ALA A 1 196 ? 8.429 12.365 -5.776 1.00 71.69 196 ALA A N 1
ATOM 1616 C CA . ALA A 1 196 ? 9.809 11.927 -5.569 1.00 71.69 196 ALA A CA 1
ATOM 1617 C C . ALA A 1 196 ? 9.971 10.922 -4.411 1.00 71.69 196 ALA A C 1
ATOM 1619 O O . ALA A 1 196 ? 10.781 10.000 -4.519 1.00 71.69 196 ALA A O 1
ATOM 1620 N N . ALA A 1 197 ? 9.208 11.078 -3.322 1.00 73.56 197 ALA A N 1
ATOM 1621 C CA . ALA A 1 197 ? 9.208 10.123 -2.213 1.00 73.56 197 ALA A CA 1
ATOM 1622 C C . ALA A 1 197 ? 8.566 8.794 -2.639 1.00 73.56 197 ALA A C 1
ATOM 1624 O O . ALA A 1 197 ? 9.095 7.725 -2.332 1.00 73.56 197 ALA A O 1
ATOM 1625 N N . ALA A 1 198 ? 7.480 8.855 -3.421 1.00 76.38 198 ALA A N 1
ATOM 1626 C CA . ALA A 1 198 ? 6.890 7.660 -4.010 1.00 76.38 198 ALA A CA 1
ATOM 1627 C C . ALA A 1 198 ? 7.865 6.956 -4.969 1.00 76.38 198 ALA A C 1
ATOM 1629 O O . ALA A 1 198 ? 8.088 5.754 -4.861 1.00 76.38 198 ALA A O 1
ATOM 1630 N N . SER A 1 199 ? 8.534 7.715 -5.836 1.00 76.12 199 SER A N 1
ATOM 1631 C CA . SER A 1 199 ? 9.549 7.224 -6.768 1.00 76.12 199 SER A CA 1
ATOM 1632 C C . SER A 1 199 ? 10.694 6.512 -6.064 1.00 76.12 199 SER A C 1
ATOM 1634 O O . SER A 1 199 ? 11.132 5.457 -6.517 1.00 76.12 199 SER A O 1
ATOM 1636 N N . GLN A 1 200 ? 11.210 7.074 -4.967 1.00 79.19 200 GLN A N 1
ATOM 1637 C CA . GLN A 1 200 ? 12.294 6.447 -4.209 1.00 79.19 200 GLN A CA 1
ATOM 1638 C C . GLN A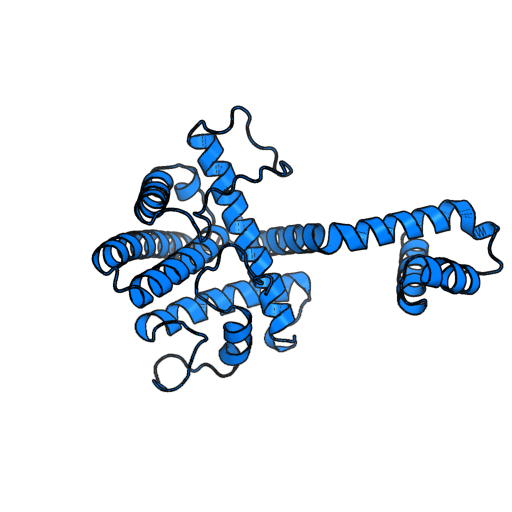 1 200 ? 11.869 5.089 -3.650 1.00 79.19 200 GLN A C 1
ATOM 1640 O O . GLN A 1 200 ? 12.609 4.118 -3.814 1.00 79.19 200 GLN A O 1
ATOM 1645 N N . ARG A 1 201 ? 10.659 4.992 -3.088 1.00 81.12 201 ARG A N 1
ATOM 1646 C CA . ARG A 1 201 ? 10.102 3.717 -2.613 1.00 81.12 201 ARG A CA 1
ATOM 1647 C C . ARG A 1 201 ? 9.890 2.727 -3.740 1.00 81.12 201 ARG A C 1
ATOM 1649 O O . ARG A 1 201 ? 10.345 1.596 -3.639 1.00 81.12 201 ARG A O 1
ATOM 1656 N N . ALA A 1 202 ? 9.285 3.167 -4.838 1.00 76.94 202 ALA A N 1
ATOM 1657 C CA . ALA A 1 202 ? 9.053 2.336 -6.009 1.00 76.94 202 ALA A CA 1
ATOM 1658 C C . ALA A 1 202 ? 10.376 1.804 -6.595 1.00 76.94 202 ALA A C 1
ATOM 1660 O O . ALA A 1 202 ? 10.494 0.634 -6.947 1.00 76.94 202 ALA A O 1
ATOM 1661 N N . LYS A 1 203 ? 11.428 2.634 -6.627 1.00 78.94 203 LYS A N 1
ATOM 1662 C CA . LYS A 1 203 ? 12.777 2.222 -7.049 1.00 78.94 203 LYS A CA 1
ATOM 1663 C C . LYS A 1 203 ? 13.413 1.236 -6.075 1.00 78.94 203 LYS A C 1
ATOM 1665 O O . LYS A 1 203 ? 14.045 0.283 -6.535 1.00 78.94 203 LYS A O 1
ATOM 1670 N N . LYS A 1 204 ? 13.271 1.448 -4.763 1.00 78.44 204 LYS A N 1
ATOM 1671 C CA . LYS A 1 204 ? 13.769 0.525 -3.730 1.00 78.44 204 LYS A CA 1
ATOM 1672 C C . LYS A 1 204 ? 13.090 -0.840 -3.867 1.00 78.44 204 LYS A C 1
ATOM 1674 O O . LYS A 1 204 ? 13.784 -1.842 -4.028 1.00 78.44 204 LYS A O 1
ATOM 1679 N N . ALA A 1 205 ? 11.764 -0.839 -3.955 1.00 73.00 205 ALA A N 1
ATOM 1680 C CA . ALA A 1 205 ? 10.916 -2.002 -4.181 1.00 73.00 205 ALA A CA 1
ATOM 1681 C C . ALA A 1 205 ? 11.316 -2.782 -5.444 1.00 73.00 205 ALA A C 1
ATOM 1683 O O . ALA A 1 205 ? 11.662 -3.964 -5.385 1.00 73.00 205 ALA A O 1
ATOM 1684 N N . ALA A 1 206 ? 11.391 -2.096 -6.589 1.00 71.50 206 ALA A N 1
ATOM 1685 C CA . ALA A 1 206 ? 11.814 -2.700 -7.846 1.00 71.50 206 ALA A CA 1
ATOM 1686 C C . ALA A 1 206 ? 13.240 -3.271 -7.754 1.00 71.50 206 ALA A C 1
ATOM 1688 O O . ALA A 1 206 ? 13.522 -4.343 -8.293 1.00 71.50 206 ALA A O 1
ATOM 1689 N N . THR A 1 207 ? 14.152 -2.590 -7.053 1.00 71.38 207 THR A N 1
ATOM 1690 C CA . THR A 1 207 ? 15.532 -3.061 -6.855 1.00 71.38 207 THR A CA 1
ATOM 1691 C C . THR A 1 207 ? 15.577 -4.342 -6.026 1.00 71.38 207 THR A C 1
ATOM 1693 O O . THR A 1 207 ? 16.281 -5.272 -6.423 1.00 71.38 207 THR A O 1
ATOM 1696 N N . GLN A 1 208 ? 14.805 -4.421 -4.938 1.00 69.06 208 GLN A N 1
ATOM 1697 C CA . GLN A 1 208 ? 14.682 -5.612 -4.091 1.00 69.06 208 GLN A CA 1
ATOM 1698 C C . GLN A 1 208 ? 14.045 -6.783 -4.853 1.00 69.06 208 GLN A C 1
ATOM 1700 O O . GLN A 1 208 ? 14.617 -7.872 -4.899 1.00 69.06 208 GLN A O 1
ATOM 1705 N N . ARG A 1 209 ? 12.927 -6.564 -5.558 1.00 63.09 209 ARG A N 1
ATOM 1706 C CA . ARG A 1 209 ? 12.262 -7.605 -6.364 1.00 63.09 209 ARG A CA 1
ATOM 1707 C C . ARG A 1 209 ? 13.159 -8.132 -7.479 1.00 63.09 209 ARG A C 1
ATOM 1709 O O . ARG A 1 209 ? 13.193 -9.329 -7.770 1.00 63.09 209 ARG A O 1
ATOM 1716 N N . HIS A 1 210 ? 13.904 -7.239 -8.124 1.00 61.75 210 HIS A N 1
ATOM 1717 C CA . HIS A 1 210 ? 14.862 -7.622 -9.147 1.00 61.75 210 HIS A CA 1
ATOM 1718 C C . HIS A 1 210 ? 16.206 -8.066 -8.569 1.00 61.75 210 HIS A C 1
ATOM 1720 O O . HIS A 1 210 ? 17.041 -8.474 -9.368 1.00 61.75 210 HIS A O 1
ATOM 1726 N N . ALA A 1 211 ? 16.434 -8.074 -7.249 1.00 60.19 211 ALA A N 1
ATOM 1727 C CA . ALA A 1 211 ? 17.714 -8.456 -6.648 1.00 60.19 211 ALA A CA 1
ATOM 1728 C C . ALA A 1 211 ? 18.205 -9.843 -7.105 1.00 60.19 211 ALA A C 1
ATOM 1730 O O . ALA A 1 211 ? 19.343 -9.919 -7.563 1.00 60.19 211 ALA A O 1
ATOM 1731 N N . PRO A 1 212 ? 17.378 -10.908 -7.179 1.00 58.00 212 PRO A N 1
ATOM 1732 C CA . PRO A 1 212 ? 17.832 -12.202 -7.703 1.00 58.00 212 PRO A CA 1
ATOM 1733 C C . PRO A 1 212 ? 18.242 -12.142 -9.186 1.00 58.00 212 PRO A C 1
ATOM 1735 O O . PRO A 1 212 ? 19.231 -12.746 -9.614 1.00 58.00 212 PRO A O 1
ATOM 1738 N N . SER A 1 213 ? 17.510 -11.367 -9.993 1.00 65.50 213 SER A N 1
ATOM 1739 C CA . SER A 1 213 ? 17.835 -11.149 -11.409 1.00 65.50 213 SER A CA 1
ATOM 1740 C C . SER A 1 213 ? 19.033 -10.211 -11.592 1.00 65.50 213 SER A C 1
ATOM 1742 O O . SER A 1 213 ? 19.773 -10.360 -12.562 1.00 65.50 213 SER A O 1
ATOM 1744 N N . ASN A 1 214 ? 19.232 -9.258 -10.683 1.00 65.88 214 ASN A N 1
ATOM 1745 C CA . ASN A 1 214 ? 20.318 -8.287 -10.662 1.00 65.88 214 ASN A CA 1
ATOM 1746 C C . ASN A 1 214 ? 21.610 -8.934 -10.175 1.00 65.88 214 ASN A C 1
ATOM 1748 O O . ASN A 1 214 ? 22.652 -8.664 -10.751 1.00 65.88 214 ASN A O 1
ATOM 1752 N N . GLU A 1 215 ? 21.550 -9.840 -9.202 1.00 72.25 215 GLU A N 1
ATOM 1753 C CA . GLU A 1 215 ? 22.668 -10.693 -8.806 1.00 72.25 215 GLU A CA 1
ATOM 1754 C C . GLU A 1 215 ? 23.084 -11.607 -9.948 1.00 72.25 215 GLU A C 1
ATOM 1756 O O . GLU A 1 215 ? 24.270 -11.726 -10.245 1.00 72.25 215 GLU A O 1
ATOM 1761 N N . THR A 1 216 ? 22.115 -12.239 -10.616 1.00 74.62 216 THR A N 1
ATOM 1762 C CA . THR A 1 216 ? 22.401 -13.077 -11.783 1.00 74.62 216 THR A CA 1
ATOM 1763 C C . THR A 1 216 ? 23.029 -12.233 -12.891 1.00 74.62 216 THR A C 1
ATOM 1765 O O . THR A 1 216 ? 24.068 -12.597 -13.433 1.00 74.62 216 THR A O 1
ATOM 1768 N N . LYS A 1 217 ? 22.473 -11.051 -13.172 1.00 81.00 217 LYS A N 1
ATOM 1769 C CA . LYS A 1 217 ? 23.050 -10.082 -14.109 1.00 81.00 217 LYS A CA 1
ATOM 1770 C C . LYS A 1 217 ? 24.462 -9.652 -13.701 1.00 81.00 217 LYS A C 1
ATOM 1772 O O . LYS A 1 217 ? 25.347 -9.665 -14.544 1.00 81.00 217 LYS A O 1
ATOM 1777 N N . ALA A 1 218 ? 24.694 -9.304 -12.440 1.00 82.19 218 ALA A N 1
ATOM 1778 C CA . ALA A 1 218 ? 25.987 -8.855 -11.932 1.00 82.19 218 ALA A CA 1
ATOM 1779 C C . ALA A 1 218 ? 27.040 -9.966 -12.000 1.00 82.19 218 ALA A C 1
ATOM 1781 O O . ALA A 1 218 ? 28.151 -9.714 -12.456 1.00 82.19 218 ALA A O 1
ATOM 1782 N N . LYS A 1 219 ? 26.678 -11.203 -11.635 1.00 83.94 219 LYS A N 1
ATOM 1783 C CA . LYS A 1 219 ? 27.540 -12.388 -11.773 1.00 83.94 219 LYS A CA 1
ATOM 1784 C C . LYS A 1 219 ? 27.935 -12.613 -13.231 1.00 83.94 219 LYS A C 1
ATOM 1786 O O . LYS A 1 219 ? 29.115 -12.764 -13.518 1.00 83.94 219 LYS A O 1
ATOM 1791 N N . LEU A 1 220 ? 26.971 -12.556 -14.148 1.00 85.69 220 LEU A N 1
ATOM 1792 C CA . LEU A 1 220 ? 27.215 -12.751 -15.579 1.00 85.69 220 LEU A CA 1
ATOM 1793 C C . LEU A 1 220 ? 28.048 -11.626 -16.208 1.00 85.69 220 LEU A C 1
ATOM 1795 O O . LEU A 1 220 ? 28.873 -11.887 -17.080 1.00 85.69 220 LEU A O 1
ATOM 1799 N N . LEU A 1 221 ? 27.860 -10.379 -15.770 1.00 88.44 221 LEU A N 1
ATOM 1800 C CA . LEU A 1 221 ? 28.683 -9.249 -16.209 1.00 88.44 221 LEU A CA 1
ATOM 1801 C C . LEU A 1 221 ? 30.106 -9.317 -15.632 1.00 88.44 221 LEU A C 1
ATOM 1803 O O . LEU A 1 221 ? 31.058 -8.998 -16.338 1.00 88.44 221 LEU A O 1
ATOM 1807 N N . ALA A 1 222 ? 30.268 -9.776 -14.389 1.00 86.75 222 ALA A N 1
ATOM 1808 C CA . ALA A 1 222 ? 31.580 -10.012 -13.789 1.00 86.75 222 ALA A CA 1
ATOM 1809 C C . ALA A 1 222 ? 32.325 -11.175 -14.468 1.00 86.75 222 ALA A C 1
ATOM 1811 O O . ALA A 1 222 ? 33.530 -11.085 -14.691 1.00 86.75 222 ALA A O 1
ATOM 1812 N N . GLU A 1 223 ? 31.613 -12.242 -14.840 1.00 85.56 223 GLU A N 1
ATOM 1813 C CA . GLU A 1 223 ? 32.155 -13.354 -15.629 1.00 85.56 223 GLU A CA 1
ATOM 1814 C C . GLU A 1 223 ? 32.581 -12.885 -17.025 1.00 85.56 223 GLU A C 1
ATOM 1816 O O . GLU A 1 223 ? 33.673 -13.214 -17.478 1.00 85.56 223 GLU A O 1
ATOM 1821 N N . TRP A 1 224 ? 31.784 -12.032 -17.678 1.00 87.69 224 TRP A N 1
ATOM 1822 C CA . TRP A 1 224 ? 32.183 -11.392 -18.934 1.00 87.69 224 TRP A CA 1
ATOM 1823 C C . TRP A 1 224 ? 33.460 -10.555 -18.770 1.00 87.69 224 TRP A C 1
ATOM 1825 O O . TRP A 1 224 ? 34.402 -10.688 -19.550 1.00 87.69 224 TRP A O 1
ATOM 1835 N N . ASP A 1 225 ? 33.535 -9.721 -17.735 1.00 86.94 225 ASP A N 1
ATOM 1836 C CA . ASP A 1 225 ? 34.702 -8.870 -17.490 1.00 86.94 225 ASP A CA 1
ATOM 1837 C C . ASP A 1 225 ? 35.986 -9.666 -17.219 1.00 86.94 225 ASP A C 1
ATOM 1839 O O . ASP A 1 225 ? 37.079 -9.198 -17.542 1.00 86.94 225 ASP A O 1
ATOM 1843 N N . LYS A 1 226 ? 35.857 -10.857 -16.633 1.00 85.94 226 LYS A N 1
ATOM 1844 C CA . LYS A 1 226 ? 36.982 -11.708 -16.251 1.00 85.94 226 LYS A CA 1
ATOM 1845 C C . LYS A 1 226 ? 37.410 -12.661 -17.369 1.00 85.94 226 LYS A C 1
ATOM 1847 O O . LYS A 1 226 ? 38.600 -12.762 -17.660 1.00 85.94 226 LYS A O 1
ATOM 1852 N N . ASP A 1 227 ? 36.443 -13.318 -18.003 1.00 84.62 227 ASP A N 1
ATOM 1853 C CA . ASP A 1 227 ? 36.671 -14.505 -18.828 1.00 84.62 227 ASP A CA 1
ATOM 1854 C C . ASP A 1 227 ? 36.268 -14.284 -20.304 1.00 84.62 227 ASP A C 1
ATOM 1856 O O . ASP A 1 227 ? 36.378 -15.200 -21.116 1.00 84.62 227 ASP A O 1
ATOM 1860 N N . SER A 1 228 ? 35.850 -13.072 -20.715 1.00 80.50 228 SER A N 1
ATOM 1861 C CA . SER A 1 228 ? 35.449 -12.774 -22.113 1.00 80.50 228 SER A CA 1
ATOM 1862 C C . SER A 1 228 ? 36.486 -13.168 -23.166 1.00 80.50 228 SER A C 1
ATOM 1864 O O . SER A 1 228 ? 36.109 -13.554 -24.273 1.00 80.50 228 SER A O 1
ATOM 1866 N N . GLY A 1 229 ? 37.778 -13.110 -22.829 1.00 79.38 229 GLY A N 1
ATOM 1867 C CA . GLY A 1 229 ? 38.878 -13.511 -23.711 1.00 79.38 229 GLY A CA 1
ATOM 1868 C C . GLY A 1 229 ? 38.952 -15.016 -24.002 1.00 79.38 229 GLY A C 1
ATOM 1869 O O . GLY A 1 229 ? 39.599 -15.409 -24.971 1.00 79.38 229 GLY A O 1
ATOM 1870 N N . GLU A 1 230 ? 38.285 -15.857 -23.208 1.00 83.88 230 GLU A N 1
ATOM 1871 C CA . GLU A 1 230 ? 38.213 -17.309 -23.423 1.00 83.88 230 GLU A CA 1
ATOM 1872 C C . GLU A 1 230 ? 37.154 -17.699 -24.467 1.00 83.88 230 GLU A C 1
ATOM 1874 O O . GLU A 1 230 ? 37.165 -18.810 -25.005 1.00 83.88 230 GLU A O 1
ATOM 1879 N N . TYR A 1 231 ? 36.259 -16.768 -24.806 1.00 84.50 231 TYR A N 1
ATOM 1880 C CA . TYR A 1 231 ? 35.179 -16.967 -25.764 1.00 84.50 231 TYR A CA 1
ATOM 1881 C C . TYR A 1 231 ? 35.516 -16.330 -27.113 1.00 84.50 231 TYR A C 1
ATOM 1883 O O . TYR A 1 231 ? 36.136 -15.273 -27.203 1.00 84.50 231 TYR A O 1
ATOM 1891 N N . LYS A 1 232 ? 35.057 -16.942 -28.213 1.00 83.50 232 LYS A N 1
ATOM 1892 C CA . LYS A 1 232 ? 35.393 -16.467 -29.572 1.00 83.50 232 LYS A CA 1
ATOM 1893 C C . LYS A 1 232 ? 34.795 -15.102 -29.907 1.00 83.50 232 LYS A C 1
ATOM 1895 O O . LYS A 1 232 ? 35.262 -14.426 -30.818 1.00 83.50 232 LYS A O 1
ATOM 1900 N N . SER A 1 233 ? 33.692 -14.750 -29.255 1.00 83.62 233 SER A N 1
ATOM 1901 C CA . SER A 1 233 ? 32.992 -13.478 -29.421 1.00 83.62 233 SER A CA 1
ATOM 1902 C C . SER A 1 233 ? 31.952 -13.302 -28.317 1.00 83.62 233 SER A C 1
ATOM 1904 O O . SER A 1 233 ? 31.542 -14.275 -27.681 1.00 83.62 233 SER A O 1
ATOM 1906 N N . ARG A 1 234 ? 31.420 -12.082 -28.180 1.00 83.31 234 ARG A N 1
ATOM 1907 C CA . ARG A 1 234 ? 30.262 -11.796 -27.318 1.00 83.31 234 ARG A CA 1
ATOM 1908 C C . ARG A 1 234 ? 29.069 -12.709 -27.603 1.00 83.31 234 ARG A C 1
ATOM 1910 O O . ARG A 1 234 ? 28.406 -13.161 -26.681 1.00 83.31 234 ARG A O 1
ATOM 1917 N N . ALA A 1 235 ? 28.806 -13.016 -28.873 1.00 83.94 235 ALA A N 1
ATOM 1918 C CA . ALA A 1 235 ? 27.718 -13.918 -29.246 1.00 83.94 235 ALA A CA 1
ATOM 1919 C C . ALA A 1 235 ? 27.969 -15.360 -28.769 1.00 83.94 235 ALA A C 1
ATOM 1921 O O . ALA A 1 235 ? 27.031 -16.050 -28.379 1.00 83.94 235 ALA A O 1
ATOM 1922 N N . ASP A 1 236 ? 29.229 -15.804 -28.765 1.00 84.38 236 ASP A N 1
ATOM 1923 C CA . ASP A 1 236 ? 29.604 -17.139 -28.293 1.00 84.38 236 ASP A CA 1
ATOM 1924 C C . ASP A 1 236 ? 29.464 -17.254 -26.769 1.00 84.38 236 ASP A C 1
ATOM 1926 O O . ASP A 1 236 ? 28.875 -18.219 -26.285 1.00 84.38 236 ASP A O 1
ATOM 1930 N N . PHE A 1 237 ? 29.878 -16.220 -26.027 1.00 87.12 237 PHE A N 1
ATOM 1931 C CA . PHE A 1 237 ? 29.610 -16.100 -24.591 1.00 87.12 237 PHE A CA 1
ATOM 1932 C C . PHE A 1 237 ? 28.108 -16.126 -24.293 1.00 87.12 237 PHE A C 1
ATOM 1934 O O . PHE A 1 237 ? 27.647 -16.954 -23.509 1.00 87.12 237 PHE A O 1
ATOM 1941 N N . CYS A 1 238 ? 27.317 -15.286 -24.975 1.00 85.38 238 CYS A N 1
ATOM 1942 C CA . CYS A 1 238 ? 25.870 -15.229 -24.763 1.00 85.38 238 CYS A CA 1
ATOM 1943 C C . CYS A 1 238 ? 25.184 -16.579 -25.005 1.00 85.38 238 CYS A C 1
ATOM 1945 O O . CYS A 1 238 ? 24.259 -16.932 -24.277 1.00 85.38 238 CYS A O 1
ATOM 1947 N N . ARG A 1 239 ? 25.644 -17.338 -26.005 1.00 85.81 239 ARG A N 1
ATOM 1948 C CA . ARG A 1 239 ? 25.120 -18.664 -26.347 1.00 85.81 239 ARG A CA 1
ATOM 1949 C C . ARG A 1 239 ? 25.474 -19.723 -25.305 1.00 85.81 239 ARG A C 1
ATOM 1951 O O . ARG A 1 239 ? 24.613 -20.510 -24.917 1.00 85.81 239 ARG A O 1
ATOM 1958 N N . VAL A 1 240 ? 26.735 -19.778 -24.873 1.00 83.81 240 VAL A N 1
ATOM 1959 C CA . VAL A 1 240 ? 27.209 -20.792 -23.917 1.00 83.81 240 VAL A CA 1
ATOM 1960 C C . VAL A 1 240 ? 26.667 -20.501 -22.521 1.00 83.81 240 VAL A C 1
ATOM 1962 O O . VAL A 1 240 ? 25.996 -21.346 -21.927 1.00 83.81 240 VAL A O 1
ATOM 1965 N N . VAL A 1 241 ? 26.884 -19.285 -22.029 1.00 82.75 241 VAL A N 1
ATOM 1966 C CA . VAL A 1 241 ? 26.549 -18.897 -20.658 1.00 82.75 241 VAL A CA 1
ATOM 1967 C C . VAL A 1 241 ? 25.049 -18.658 -20.494 1.00 82.75 241 VAL A C 1
ATOM 1969 O O . VAL A 1 241 ? 24.474 -19.063 -19.484 1.00 82.75 241 VAL A O 1
ATOM 1972 N N . GLY A 1 242 ? 24.365 -18.110 -21.506 1.00 76.50 242 GLY A N 1
ATOM 1973 C CA . GLY A 1 242 ? 22.901 -17.977 -21.499 1.00 76.50 242 GLY A CA 1
ATOM 1974 C C . GLY A 1 242 ? 22.189 -19.327 -21.377 1.00 76.50 242 GLY A C 1
ATOM 1975 O O . GLY A 1 242 ? 21.218 -19.462 -20.634 1.00 76.50 242 GLY A O 1
ATOM 1976 N N . ARG A 1 243 ? 22.725 -20.376 -22.017 1.00 78.94 243 ARG A N 1
ATOM 1977 C CA . ARG A 1 243 ? 22.183 -21.738 -21.905 1.00 78.94 243 ARG A CA 1
ATOM 1978 C C . ARG A 1 243 ? 22.380 -22.348 -20.514 1.00 78.94 243 ARG A C 1
ATOM 1980 O O . ARG A 1 243 ? 21.501 -23.073 -20.062 1.00 78.94 243 ARG A O 1
ATOM 1987 N N . ILE A 1 244 ? 23.503 -22.059 -19.855 1.00 78.44 244 ILE A N 1
ATOM 1988 C CA . ILE A 1 244 ? 23.822 -22.557 -18.505 1.00 78.44 244 ILE A CA 1
ATOM 1989 C C . ILE A 1 244 ? 22.996 -21.822 -17.440 1.00 78.44 244 ILE A C 1
ATOM 1991 O O . ILE A 1 244 ? 22.470 -22.446 -16.525 1.00 78.44 244 ILE A O 1
ATOM 1995 N N . SER A 1 245 ? 22.848 -20.506 -17.585 1.00 71.88 245 SER A N 1
ATOM 1996 C CA . SER A 1 245 ? 22.139 -19.633 -16.637 1.00 71.88 245 SER A CA 1
ATOM 1997 C C . SER A 1 245 ? 20.623 -19.551 -16.865 1.00 71.88 245 SER A C 1
ATOM 1999 O O . SER A 1 245 ? 19.918 -18.923 -16.080 1.00 71.88 245 SER A O 1
ATOM 2001 N N . GLY A 1 246 ? 20.100 -20.165 -17.934 1.00 70.88 246 GLY A N 1
ATOM 2002 C CA . GLY A 1 246 ? 18.677 -20.108 -18.286 1.00 70.88 246 GLY A CA 1
ATOM 2003 C C . GLY A 1 246 ? 18.212 -18.751 -18.835 1.00 70.88 246 GLY A C 1
ATOM 2004 O O . GLY A 1 246 ? 17.008 -18.511 -18.931 1.00 70.88 246 GLY A O 1
ATOM 2005 N N . ILE A 1 247 ? 19.137 -17.863 -19.216 1.00 79.88 247 ILE A N 1
ATOM 2006 C CA . ILE A 1 247 ? 18.845 -16.530 -19.756 1.00 79.88 247 ILE A CA 1
ATOM 2007 C C . ILE A 1 247 ? 18.876 -16.550 -21.285 1.00 79.88 247 ILE A C 1
ATOM 2009 O O . ILE A 1 247 ? 19.786 -17.088 -21.914 1.00 79.88 247 ILE A O 1
ATOM 2013 N N . LYS A 1 248 ? 17.884 -15.908 -21.914 1.00 76.00 248 LYS A N 1
ATOM 2014 C CA . LYS A 1 248 ? 17.836 -15.765 -23.375 1.00 76.00 248 LYS A CA 1
ATOM 2015 C C . LYS A 1 248 ? 19.061 -14.997 -23.878 1.00 76.00 248 LYS A C 1
ATOM 2017 O O . LYS A 1 248 ? 19.354 -13.905 -23.393 1.00 76.00 248 LYS A O 1
ATOM 2022 N N . GLU A 1 249 ? 19.699 -15.512 -24.929 1.00 81.19 249 GLU A N 1
ATOM 2023 C CA . GLU A 1 249 ? 20.920 -14.941 -25.525 1.00 81.19 249 GLU A CA 1
ATOM 2024 C C . GLU A 1 249 ? 20.787 -13.445 -25.844 1.00 81.19 249 GLU A C 1
ATOM 2026 O O . GLU A 1 249 ? 21.706 -12.664 -25.599 1.00 81.19 249 GLU A O 1
ATOM 2031 N N . ARG A 1 250 ? 19.614 -13.031 -26.346 1.00 74.88 250 ARG A N 1
ATOM 2032 C CA . ARG A 1 250 ? 19.310 -11.629 -26.656 1.00 74.88 250 ARG A CA 1
ATOM 2033 C C . ARG A 1 250 ? 19.359 -10.736 -25.413 1.00 74.88 250 ARG A C 1
ATOM 2035 O O . ARG A 1 250 ? 19.957 -9.669 -25.466 1.00 74.88 250 ARG A O 1
ATOM 2042 N N . THR A 1 251 ? 18.765 -11.177 -24.307 1.00 75.38 251 THR A N 1
ATOM 2043 C CA . THR A 1 251 ? 18.732 -10.429 -23.043 1.00 75.38 251 THR A CA 1
ATOM 2044 C C . THR A 1 251 ? 20.137 -10.275 -22.463 1.00 75.38 251 THR A C 1
ATOM 2046 O O . THR A 1 251 ? 20.529 -9.174 -22.086 1.00 75.38 251 THR A O 1
ATOM 2049 N N . LEU A 1 252 ? 20.931 -11.351 -22.475 1.00 80.12 252 LEU A N 1
ATOM 2050 C CA . LEU A 1 252 ? 22.322 -11.320 -22.020 1.00 80.12 252 LEU A CA 1
ATOM 2051 C C . LEU A 1 252 ? 23.195 -10.410 -22.905 1.00 80.12 252 LEU A C 1
ATOM 2053 O O . LEU A 1 252 ? 23.983 -9.614 -22.398 1.00 80.12 252 LEU A O 1
ATOM 2057 N N . GLY A 1 253 ? 22.994 -10.453 -24.226 1.00 81.88 253 GLY A N 1
ATOM 2058 C CA . GLY A 1 253 ? 23.682 -9.569 -25.167 1.00 81.88 253 GLY A CA 1
ATOM 2059 C C . GLY A 1 253 ? 23.351 -8.088 -24.967 1.00 81.88 253 GLY A C 1
ATOM 2060 O O . GLY A 1 253 ? 24.246 -7.248 -25.042 1.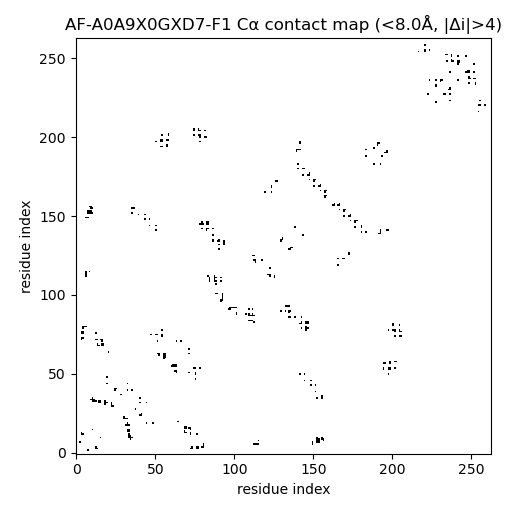00 81.88 253 GLY A O 1
ATOM 2061 N N . GLU A 1 254 ? 22.089 -7.759 -24.675 1.00 81.75 254 GLU A N 1
ATOM 2062 C CA . GLU A 1 254 ? 21.662 -6.391 -24.355 1.00 81.75 254 GLU A CA 1
ATOM 2063 C C . GLU A 1 254 ? 22.284 -5.887 -23.041 1.00 81.75 254 GLU A C 1
ATOM 2065 O O . GLU A 1 254 ? 22.675 -4.721 -22.957 1.00 81.75 254 GLU A O 1
ATOM 2070 N N . TRP A 1 255 ? 22.421 -6.750 -22.028 1.00 86.06 255 TRP A N 1
ATOM 2071 C CA . TRP A 1 255 ? 23.078 -6.402 -20.764 1.00 86.06 255 TRP A CA 1
ATOM 2072 C C . TRP A 1 255 ? 24.565 -6.104 -20.947 1.00 86.06 255 TRP A C 1
ATOM 2074 O O . TRP A 1 255 ? 25.016 -5.045 -20.512 1.00 86.06 255 TRP A O 1
ATOM 2084 N N . ILE A 1 256 ? 25.299 -6.983 -21.635 1.00 86.25 256 ILE A N 1
ATOM 2085 C CA . ILE A 1 256 ? 26.733 -6.799 -21.905 1.00 86.25 256 ILE A CA 1
ATOM 2086 C C . ILE A 1 256 ? 26.961 -5.538 -22.742 1.00 86.25 256 ILE A C 1
ATOM 2088 O O . ILE A 1 256 ? 27.796 -4.713 -22.397 1.00 86.25 256 ILE A O 1
ATOM 2092 N N . ALA A 1 257 ? 26.164 -5.325 -23.794 1.00 83.44 257 ALA A N 1
ATOM 2093 C CA . ALA A 1 257 ? 26.306 -4.150 -24.651 1.00 83.44 257 ALA A CA 1
ATOM 2094 C C . ALA A 1 257 ? 26.052 -2.823 -23.913 1.00 83.44 257 ALA A C 1
ATOM 2096 O O . ALA A 1 257 ? 26.632 -1.801 -24.278 1.00 83.44 257 ALA A O 1
ATOM 2097 N N . LYS A 1 258 ? 25.168 -2.808 -22.905 1.00 82.94 258 LYS A N 1
ATOM 2098 C CA . LYS A 1 258 ? 24.982 -1.638 -22.032 1.00 82.94 258 LYS A CA 1
ATOM 2099 C C . LYS A 1 258 ? 26.162 -1.467 -21.073 1.00 82.94 258 LYS A C 1
ATOM 2101 O O . LYS A 1 258 ? 26.637 -0.347 -20.943 1.00 82.94 258 LYS A O 1
ATOM 2106 N N . HIS A 1 259 ? 26.651 -2.558 -20.477 1.00 85.94 259 HIS A N 1
ATOM 2107 C CA . HIS A 1 259 ? 27.802 -2.565 -19.561 1.00 85.94 259 HIS A CA 1
ATOM 2108 C C . HIS A 1 259 ? 29.089 -2.058 -20.226 1.00 85.94 259 HIS A C 1
ATOM 2110 O O . HIS A 1 259 ? 29.782 -1.214 -19.666 1.00 85.94 259 HIS A O 1
ATOM 2116 N N . GLU A 1 260 ? 29.356 -2.492 -21.462 1.00 82.31 260 GLU A N 1
ATOM 2117 C CA . GLU A 1 260 ? 30.489 -2.040 -22.287 1.00 82.31 260 GLU A CA 1
ATOM 2118 C C . GLU A 1 260 ? 30.421 -0.544 -22.631 1.00 82.31 260 GLU A C 1
ATOM 2120 O O . GLU A 1 260 ? 31.456 0.079 -22.827 1.00 82.31 260 GLU A O 1
ATOM 2125 N N . LYS A 1 261 ? 29.216 0.035 -22.722 1.00 81.25 261 LYS A N 1
ATOM 2126 C CA . LYS A 1 261 ? 29.017 1.470 -22.997 1.00 81.25 261 LYS A CA 1
ATOM 2127 C C . LYS A 1 261 ? 29.112 2.350 -21.752 1.00 81.25 261 LYS A C 1
ATOM 2129 O O . LYS A 1 261 ? 29.276 3.557 -21.892 1.00 81.25 261 LYS A O 1
ATOM 2134 N N . SER A 1 262 ? 28.897 1.774 -20.571 1.00 73.06 262 SER A N 1
ATOM 2135 C CA . SER A 1 262 ? 28.954 2.475 -19.284 1.00 73.06 262 SER A CA 1
ATOM 2136 C C . SER A 1 262 ? 30.329 2.420 -18.611 1.00 73.06 262 SER A C 1
ATOM 2138 O O . SER A 1 262 ? 30.504 3.056 -17.575 1.00 73.06 262 SER A O 1
ATOM 2140 N N . LYS A 1 263 ? 31.272 1.657 -19.174 1.00 62.22 263 LYS A N 1
ATOM 2141 C CA . LYS A 1 263 ? 32.704 1.713 -18.853 1.00 62.22 263 LYS A CA 1
ATOM 2142 C C . LYS A 1 263 ? 33.402 2.752 -19.721 1.00 62.22 263 LYS A C 1
ATOM 2144 O O . LYS A 1 263 ? 34.349 3.376 -19.197 1.00 62.22 263 LYS A O 1
#

Solvent-accessible surface area (backbone atoms only — not comparable to full-atom values): 14728 Å² total; per-residue (Å²): 129,88,63,67,32,82,78,51,76,54,54,43,52,46,46,32,48,70,27,52,86,80,52,59,76,98,79,47,94,80,68,64,48,47,74,50,54,81,94,48,38,63,65,50,48,53,52,54,48,55,48,35,45,34,37,24,40,66,73,69,72,41,66,47,85,82,50,58,32,62,59,49,24,39,56,47,21,39,34,35,49,52,33,43,45,56,50,30,46,50,39,35,37,76,71,60,74,40,94,59,85,76,56,99,79,61,86,66,86,49,76,62,68,63,53,91,82,56,56,73,62,61,42,52,52,49,55,54,55,43,71,76,35,66,50,58,74,67,53,40,51,60,37,49,48,32,46,44,51,50,48,49,24,51,34,46,42,27,58,76,70,65,39,58,72,61,30,53,55,46,48,52,53,46,53,53,51,50,54,49,48,51,46,48,58,73,77,49,73,46,76,80,49,28,55,65,50,43,28,52,46,36,51,52,37,52,49,60,75,38,36,72,60,47,51,51,48,49,51,54,50,50,47,44,74,72,48,47,88,82,36,95,39,73,69,50,42,22,54,56,51,18,65,75,71,74,42,56,40,68,62,50,46,54,52,49,59,49,52,68,72,74,107